Protein AF-A0A2T2P220-F1 (afdb_monomer_lite)

Sequence (246 aa):
MSSNAPLAFSDPWLLRDFIPIDLGLDPNSSTHLCTTCKKPATNLCTCCRNIHYCTSACQTADWPIHKLLCKDYTDVLTSPGPDFRRALLLPAEHPHPYFVWIAWPQDEPYPADMSRYFPGAEFADMGTMVFEDRNVLVALEISYDRNTTSGRELAPNKCIQRLLMYRGNFVVLAYPRERGERVRGVDVDTTVLGPVVEYLDLRASYEGPVFVEQPQKRYGETEWVRILRPVMEHIDRARRMADGRR

Organism: NCBI:txid1448308

Structure (mmCIF, N/CA/C/O backbone):
data_AF-A0A2T2P220-F1
#
_entry.id   AF-A0A2T2P220-F1
#
loop_
_atom_site.group_PDB
_atom_site.id
_atom_site.type_symbol
_atom_site.label_atom_id
_atom_site.label_alt_id
_atom_site.label_comp_id
_atom_site.label_asym_id
_atom_site.label_entity_id
_atom_site.label_seq_id
_atom_site.pdbx_PDB_ins_code
_atom_site.Cartn_x
_atom_site.Cartn_y
_atom_site.Cartn_z
_atom_site.occupancy
_atom_site.B_iso_or_equiv
_atom_site.auth_seq_id
_atom_site.auth_comp_id
_atom_site.auth_asym_id
_atom_site.auth_atom_id
_atom_site.pdbx_PDB_model_num
ATOM 1 N N . MET A 1 1 ? 10.585 26.268 -25.404 1.00 29.45 1 MET A N 1
ATOM 2 C CA . MET A 1 1 ? 10.206 24.883 -25.744 1.00 29.45 1 MET A CA 1
ATOM 3 C C . MET A 1 1 ? 9.749 24.218 -24.463 1.00 29.45 1 MET A C 1
ATOM 5 O O . MET A 1 1 ? 10.540 24.076 -23.542 1.00 29.45 1 MET A O 1
ATOM 9 N N . SER A 1 2 ? 8.444 23.994 -24.363 1.00 25.39 2 SER A N 1
ATOM 10 C CA . SER A 1 2 ? 7.744 23.460 -23.196 1.00 25.39 2 SER A CA 1
ATOM 11 C C . SER A 1 2 ? 8.101 21.988 -22.997 1.00 25.39 2 SER A C 1
ATOM 13 O O . SER A 1 2 ? 7.812 21.157 -23.855 1.00 25.39 2 SER A O 1
ATOM 15 N N . SER A 1 3 ? 8.770 21.686 -21.886 1.00 24.62 3 SER A N 1
ATOM 16 C CA . SER A 1 3 ? 9.058 20.319 -21.460 1.00 24.62 3 SER A CA 1
ATOM 17 C C . SER A 1 3 ? 7.756 19.651 -21.011 1.00 24.62 3 SER A C 1
ATOM 19 O O . SER A 1 3 ? 7.193 20.036 -19.991 1.00 24.62 3 SER A O 1
ATOM 21 N N . ASN A 1 4 ? 7.279 18.669 -21.780 1.00 26.44 4 ASN A N 1
ATOM 22 C CA . ASN A 1 4 ? 6.129 17.815 -21.452 1.00 26.44 4 ASN A CA 1
ATOM 23 C C . ASN A 1 4 ? 6.556 16.556 -20.672 1.00 26.44 4 ASN A C 1
ATOM 25 O O . ASN A 1 4 ? 5.994 15.480 -20.862 1.00 26.44 4 ASN A O 1
ATOM 29 N N . ALA A 1 5 ? 7.569 16.659 -19.811 1.00 24.52 5 ALA A N 1
ATOM 30 C CA . ALA A 1 5 ? 7.858 15.589 -18.866 1.00 24.52 5 ALA A CA 1
ATOM 31 C C . ALA A 1 5 ? 6.823 15.653 -17.726 1.00 24.52 5 ALA A C 1
ATOM 33 O O . ALA A 1 5 ? 6.669 16.726 -17.133 1.00 24.52 5 ALA A O 1
ATOM 34 N N . PRO A 1 6 ? 6.124 14.554 -17.378 1.00 27.41 6 PRO A N 1
ATOM 35 C CA . PRO A 1 6 ? 5.391 14.513 -16.124 1.00 27.41 6 PRO A CA 1
ATOM 36 C C . PRO A 1 6 ? 6.405 14.781 -15.017 1.00 27.41 6 PRO A C 1
ATOM 38 O O . PRO A 1 6 ? 7.437 14.109 -14.963 1.00 27.41 6 PRO A O 1
ATOM 41 N N . LEU A 1 7 ? 6.140 15.807 -14.202 1.00 30.92 7 LEU A N 1
ATOM 42 C CA . LEU A 1 7 ? 6.970 16.185 -13.066 1.00 30.92 7 LEU A CA 1
ATOM 43 C C . LEU A 1 7 ? 7.312 14.927 -12.263 1.00 30.92 7 LEU A C 1
ATOM 45 O O . LEU A 1 7 ? 6.480 14.394 -11.530 1.00 30.92 7 LEU A O 1
ATOM 49 N N . ALA A 1 8 ? 8.551 14.461 -12.405 1.00 33.78 8 ALA A N 1
ATOM 50 C CA . ALA A 1 8 ? 9.196 13.672 -11.382 1.00 33.78 8 ALA A CA 1
ATOM 51 C C . ALA A 1 8 ? 9.236 14.594 -10.164 1.00 33.78 8 ALA A C 1
ATOM 53 O O . ALA A 1 8 ? 10.048 15.517 -10.107 1.00 33.78 8 ALA A O 1
ATOM 54 N N . PHE A 1 9 ? 8.276 14.436 -9.254 1.00 37.69 9 PHE A N 1
ATOM 55 C CA . PHE A 1 9 ? 8.329 15.113 -7.972 1.00 37.69 9 PHE A CA 1
ATOM 56 C C . PHE A 1 9 ? 9.531 14.523 -7.235 1.00 37.69 9 PHE A C 1
ATOM 58 O O . PHE A 1 9 ? 9.433 13.474 -6.607 1.00 37.69 9 PHE A O 1
ATOM 65 N N . SER A 1 10 ? 10.680 15.182 -7.399 1.00 35.75 10 SER A N 1
ATOM 66 C CA . SER A 1 10 ? 11.796 15.149 -6.461 1.00 35.75 10 SER A CA 1
ATOM 67 C C . SER A 1 10 ? 11.217 15.160 -5.053 1.00 35.75 10 SER A C 1
ATOM 69 O O . SER A 1 10 ? 10.424 16.061 -4.779 1.00 35.75 10 SER A O 1
ATOM 71 N N . ASP A 1 11 ? 11.555 14.138 -4.266 1.00 43.44 11 ASP A N 1
ATOM 72 C CA . ASP A 1 11 ? 11.212 13.879 -2.864 1.00 43.44 11 ASP A CA 1
ATOM 73 C C . ASP A 1 11 ? 10.063 14.729 -2.285 1.00 43.44 11 ASP A C 1
ATOM 75 O O . ASP A 1 11 ? 10.214 15.945 -2.127 1.00 43.44 11 ASP A O 1
ATOM 79 N N . PRO A 1 12 ? 8.907 14.132 -1.929 1.00 43.41 12 PRO A N 1
ATOM 80 C CA . PRO A 1 12 ? 7.798 14.896 -1.372 1.00 43.41 12 PRO A CA 1
ATOM 81 C C . PRO A 1 12 ? 8.292 15.693 -0.165 1.00 43.41 12 PRO A C 1
ATOM 83 O O . PRO A 1 12 ? 8.794 15.117 0.794 1.00 43.41 12 PRO A O 1
ATOM 86 N N . TRP A 1 13 ? 8.157 17.019 -0.209 1.00 43.97 13 TRP A N 1
ATOM 87 C CA . TRP A 1 13 ? 8.410 17.878 0.943 1.00 43.97 13 TRP A CA 1
ATOM 88 C C . TRP A 1 13 ? 7.525 17.400 2.102 1.00 43.97 13 TRP A C 1
ATOM 90 O O . TRP A 1 13 ? 6.306 17.595 2.083 1.00 43.97 13 TRP A O 1
ATOM 100 N N . LEU A 1 14 ? 8.113 16.708 3.081 1.00 50.72 14 LEU A N 1
ATOM 101 C CA . LEU A 1 14 ? 7.359 16.099 4.170 1.00 50.72 14 LEU A CA 1
ATOM 102 C C . LEU A 1 14 ? 6.998 17.194 5.170 1.00 50.72 14 LEU A C 1
ATOM 104 O O . LEU A 1 14 ? 7.867 17.909 5.654 1.00 50.72 14 LEU A O 1
ATOM 108 N N . LEU A 1 15 ? 5.718 17.328 5.526 1.00 44.62 15 LEU A N 1
ATOM 109 C CA . LEU A 1 15 ? 5.279 18.384 6.449 1.00 44.62 15 LEU A CA 1
ATOM 110 C C . LEU A 1 15 ? 5.950 18.271 7.833 1.00 44.62 15 LEU A C 1
ATOM 112 O O . LEU A 1 15 ? 6.197 19.288 8.472 1.00 44.62 15 LEU A O 1
ATOM 116 N N . ARG A 1 16 ? 6.389 17.064 8.220 1.00 46.94 16 ARG A N 1
ATOM 117 C CA . ARG A 1 16 ? 7.215 16.829 9.415 1.00 46.94 16 ARG A CA 1
ATOM 118 C C . ARG A 1 16 ? 8.580 17.525 9.400 1.00 46.94 16 ARG A C 1
ATOM 120 O O . ARG A 1 16 ? 9.137 17.775 10.462 1.00 46.94 16 ARG A O 1
ATOM 127 N N . ASP A 1 17 ? 9.125 17.832 8.218 1.00 50.00 17 ASP A N 1
ATOM 128 C CA . ASP A 1 17 ? 10.348 18.636 8.091 1.00 50.00 17 ASP A CA 1
ATOM 129 C C . ASP A 1 17 ? 10.097 20.110 8.460 1.00 50.00 17 ASP A C 1
ATOM 131 O O . ASP A 1 17 ? 11.044 20.884 8.598 1.00 50.00 17 ASP A O 1
ATOM 135 N N . PHE A 1 18 ? 8.829 20.498 8.645 1.00 50.34 18 PHE A N 1
ATOM 136 C CA . PHE A 1 18 ? 8.393 21.870 8.898 1.00 50.34 18 PHE A CA 1
ATOM 137 C C . PHE A 1 18 ? 7.529 22.024 10.164 1.00 50.34 18 PHE A C 1
ATOM 139 O O . PHE A 1 18 ? 7.483 23.119 10.723 1.00 50.34 18 PHE A O 1
ATOM 146 N N . ILE A 1 19 ? 6.869 20.958 10.637 1.00 42.94 19 ILE A N 1
ATOM 147 C CA . ILE A 1 19 ? 6.025 20.924 11.841 1.00 42.94 19 ILE A CA 1
ATOM 148 C C . ILE A 1 19 ? 6.313 19.622 12.613 1.00 42.94 19 ILE A C 1
ATOM 150 O O . ILE A 1 19 ? 6.141 18.543 12.052 1.00 42.94 19 ILE A O 1
ATOM 154 N N . PRO A 1 20 ? 6.723 19.664 13.895 1.00 44.31 20 PRO A N 1
ATOM 155 C CA . PRO A 1 20 ? 6.877 18.453 14.696 1.00 44.31 20 PRO A CA 1
ATOM 156 C C . PRO A 1 20 ? 5.528 17.740 14.845 1.00 44.31 20 PRO A C 1
ATOM 158 O O . PRO A 1 20 ? 4.604 18.261 15.472 1.00 44.31 20 PRO A O 1
ATOM 161 N N . ILE A 1 21 ? 5.409 16.546 14.264 1.00 47.59 21 ILE A N 1
ATOM 162 C CA . ILE A 1 21 ? 4.228 15.700 14.430 1.00 47.59 21 ILE A CA 1
ATOM 163 C C . ILE A 1 21 ? 4.365 14.979 15.768 1.00 47.59 21 ILE A C 1
ATOM 165 O O . ILE A 1 21 ? 5.061 13.969 15.867 1.00 47.59 21 ILE A O 1
ATOM 169 N N . ASP A 1 22 ? 3.686 15.485 16.793 1.00 50.19 22 ASP A N 1
ATOM 170 C CA . ASP A 1 22 ? 3.455 14.714 18.009 1.00 50.19 22 ASP A CA 1
ATOM 171 C C . ASP A 1 22 ? 2.363 13.677 17.714 1.00 50.19 22 ASP A C 1
ATOM 173 O O . ASP A 1 22 ? 1.172 13.988 17.643 1.00 50.19 22 ASP A O 1
ATOM 177 N N . LEU A 1 23 ? 2.776 12.433 17.466 1.00 52.41 23 LEU A N 1
ATOM 178 C CA . LEU A 1 23 ? 1.842 11.321 17.283 1.00 52.41 23 LEU A CA 1
ATOM 179 C C . LEU A 1 23 ? 1.105 10.974 18.589 1.00 52.41 23 LEU A C 1
ATOM 181 O O . LEU A 1 23 ? 0.219 10.120 18.558 1.00 52.41 23 LEU A O 1
ATOM 185 N N . GLY A 1 24 ? 1.460 11.595 19.725 1.00 48.94 24 GLY A N 1
ATOM 186 C CA . GLY A 1 24 ? 0.956 11.238 21.052 1.00 48.94 24 GLY A CA 1
ATOM 187 C C . GLY A 1 24 ? 1.305 9.801 21.441 1.00 48.94 24 GLY A C 1
ATOM 188 O O . GLY A 1 24 ? 0.709 9.238 22.358 1.00 48.94 24 GLY A O 1
ATOM 189 N N . LEU A 1 25 ? 2.231 9.191 20.702 1.00 52.75 25 LEU A N 1
ATOM 190 C CA . LEU A 1 25 ? 2.734 7.853 20.920 1.00 52.75 25 LEU A CA 1
ATOM 191 C C . LEU A 1 25 ? 4.030 7.995 21.694 1.00 52.75 25 LEU A C 1
ATOM 193 O O . LEU A 1 25 ? 5.006 8.530 21.174 1.00 52.75 25 LEU A O 1
ATOM 197 N N . ASP A 1 26 ? 4.029 7.510 22.931 1.00 52.38 26 ASP A N 1
ATOM 198 C CA . ASP A 1 26 ? 5.277 7.232 23.622 1.00 52.38 26 ASP A CA 1
ATOM 199 C C . ASP A 1 26 ? 6.011 6.144 22.815 1.00 52.38 26 ASP A C 1
ATOM 201 O O . ASP A 1 26 ? 5.469 5.037 22.689 1.00 52.38 26 ASP A O 1
ATOM 205 N N . PRO A 1 27 ? 7.201 6.427 22.250 1.00 48.62 27 PRO A N 1
ATOM 206 C CA . PRO A 1 27 ? 7.981 5.439 21.508 1.00 48.62 27 PRO A CA 1
ATOM 207 C C . PRO A 1 27 ? 8.391 4.231 22.370 1.00 48.62 27 PRO A C 1
ATOM 209 O O . PRO A 1 27 ? 8.780 3.206 21.816 1.00 48.62 27 PRO A O 1
ATOM 212 N N . ASN A 1 28 ? 8.255 4.314 23.701 1.00 51.19 28 ASN A N 1
ATOM 213 C CA . ASN A 1 28 ? 8.450 3.199 24.628 1.00 51.19 28 ASN A CA 1
ATOM 214 C C . ASN A 1 28 ? 7.157 2.439 24.984 1.00 51.19 28 ASN A C 1
ATOM 216 O O . ASN A 1 28 ? 7.229 1.451 25.717 1.00 51.19 28 ASN A O 1
ATOM 220 N N . SER A 1 29 ? 5.979 2.851 24.495 1.00 56.12 29 SER A N 1
ATOM 221 C CA . SER A 1 29 ? 4.732 2.109 24.722 1.00 56.12 29 SER A CA 1
ATOM 222 C C . SER A 1 29 ? 4.410 1.187 23.544 1.00 56.12 29 SER A C 1
ATOM 224 O O . SER A 1 29 ? 4.321 1.618 22.397 1.00 56.12 29 SER A O 1
ATOM 226 N N . SER A 1 30 ? 4.143 -0.087 23.831 1.00 62.72 30 SER A N 1
ATOM 227 C CA . SER A 1 30 ? 3.659 -1.096 22.874 1.00 62.72 30 SER A CA 1
ATOM 228 C C . SER A 1 30 ? 2.179 -0.911 22.497 1.00 62.72 30 SER A C 1
ATOM 230 O O . SER A 1 30 ? 1.470 -1.869 22.182 1.00 62.72 30 SER A O 1
ATOM 232 N N . THR A 1 31 ? 1.671 0.320 22.567 1.00 72.62 31 THR A N 1
ATOM 233 C CA . THR A 1 31 ? 0.251 0.604 22.371 1.00 72.62 31 THR A CA 1
ATOM 234 C C . THR A 1 31 ? -0.090 0.555 20.886 1.00 72.62 31 THR A C 1
ATOM 236 O O . THR A 1 31 ? 0.252 1.456 20.123 1.00 72.62 31 THR A O 1
ATOM 239 N N . HIS A 1 32 ? -0.811 -0.484 20.471 1.00 83.75 32 HIS A N 1
ATOM 240 C CA . HIS A 1 32 ? -1.344 -0.574 19.115 1.00 83.75 32 HIS A CA 1
ATOM 241 C C . HIS A 1 32 ? -2.507 0.404 18.911 1.00 83.75 32 HIS A C 1
ATOM 243 O O . HIS A 1 32 ? -3.300 0.656 19.822 1.00 83.75 32 HIS A O 1
ATOM 249 N N . LEU A 1 33 ? -2.632 0.944 17.698 1.00 86.00 33 LEU A N 1
ATOM 250 C CA . LEU A 1 33 ? -3.692 1.884 17.342 1.00 86.00 33 LEU A CA 1
ATOM 251 C C . LEU A 1 33 ? -4.789 1.218 16.518 1.00 86.00 33 LEU A C 1
ATOM 253 O O . LEU A 1 33 ? -4.538 0.361 15.677 1.00 86.00 33 LEU A O 1
ATOM 257 N N . CYS A 1 34 ? -6.024 1.663 16.734 1.00 89.69 34 CYS A N 1
ATOM 258 C CA . CYS A 1 34 ? -7.172 1.265 15.937 1.00 89.69 34 CYS A CA 1
ATOM 259 C C . CYS A 1 34 ? -6.984 1.718 14.486 1.00 89.69 34 CYS A C 1
ATOM 261 O O . CYS A 1 34 ? -6.829 2.917 14.235 1.00 89.69 34 CYS A O 1
ATOM 263 N N . THR A 1 35 ? -7.092 0.807 13.519 1.00 88.62 35 THR A N 1
ATOM 264 C CA . THR A 1 35 ? -6.959 1.173 12.101 1.00 88.62 35 THR A CA 1
ATOM 265 C C . THR A 1 35 ? -8.025 2.157 11.637 1.00 88.62 35 THR A C 1
ATOM 267 O O . THR A 1 35 ? -7.738 3.005 10.801 1.00 88.62 35 THR A O 1
ATOM 270 N N . THR A 1 36 ? -9.215 2.127 12.230 1.00 89.38 36 THR A N 1
ATOM 271 C CA . THR A 1 36 ? -10.324 2.999 11.821 1.00 89.38 36 THR A CA 1
ATOM 272 C C . THR A 1 36 ? -10.275 4.377 12.479 1.00 89.38 36 THR A C 1
ATOM 274 O O . THR A 1 36 ? -10.464 5.384 11.813 1.00 89.38 36 THR A O 1
ATOM 277 N N . CYS A 1 37 ? -10.056 4.446 13.799 1.00 87.69 37 CYS A N 1
ATOM 278 C CA . CYS A 1 37 ? -10.228 5.691 14.566 1.00 87.69 37 CYS A CA 1
ATOM 279 C C . CYS A 1 37 ? -8.975 6.164 15.312 1.00 87.69 37 CYS A C 1
ATOM 281 O O . CYS A 1 37 ? -9.029 7.188 15.992 1.00 87.69 37 CYS A O 1
ATOM 283 N N . LYS A 1 38 ? -7.870 5.412 15.219 1.00 84.31 38 LYS A N 1
ATOM 284 C CA . LYS A 1 38 ? -6.547 5.747 15.777 1.00 84.31 38 LYS A CA 1
ATOM 285 C C . LYS A 1 38 ? -6.484 5.921 17.295 1.00 84.31 38 LYS A C 1
ATOM 287 O O . LYS A 1 38 ? -5.477 6.375 17.820 1.00 84.31 38 LYS A O 1
ATOM 292 N N . LYS A 1 39 ? -7.525 5.514 18.020 1.00 87.00 39 LYS A N 1
ATOM 293 C CA . LYS A 1 39 ? -7.470 5.349 19.479 1.00 87.00 39 LYS A CA 1
ATOM 294 C C . LYS A 1 39 ? -6.687 4.080 19.837 1.00 87.00 39 LYS A C 1
ATOM 296 O O . LYS A 1 39 ? -6.677 3.160 19.014 1.00 87.00 39 LYS A O 1
ATOM 301 N N . PRO A 1 40 ? -6.099 3.990 21.043 1.00 89.50 40 PRO A N 1
ATOM 302 C CA . PRO A 1 40 ? -5.525 2.748 21.549 1.00 89.50 40 PRO A CA 1
ATOM 303 C C . PRO A 1 40 ? -6.463 1.555 21.339 1.00 89.50 40 PRO A C 1
ATOM 305 O O . PRO A 1 40 ? -7.672 1.645 21.577 1.00 89.50 40 PRO A O 1
ATOM 308 N N . ALA A 1 41 ? -5.909 0.455 20.847 1.00 91.00 41 ALA A N 1
ATOM 309 C CA . ALA A 1 41 ? -6.648 -0.719 20.424 1.00 91.00 41 ALA A CA 1
ATOM 310 C C . ALA A 1 41 ? -5.985 -1.997 20.920 1.00 91.00 41 ALA A C 1
ATOM 312 O O . ALA A 1 41 ? -4.790 -2.214 20.745 1.00 91.00 41 ALA A O 1
ATOM 313 N N . THR A 1 42 ? -6.799 -2.879 21.485 1.00 91.00 42 THR A N 1
ATOM 314 C CA . THR A 1 42 ? -6.362 -4.182 21.992 1.00 91.00 42 THR A CA 1
ATOM 315 C C . THR A 1 42 ? -6.958 -5.342 21.203 1.00 91.00 42 THR A C 1
ATOM 317 O O . THR A 1 42 ? -6.411 -6.440 21.242 1.00 91.00 42 THR A O 1
ATOM 320 N N . ASN A 1 43 ? -8.047 -5.125 20.455 1.00 93.69 43 ASN A N 1
ATOM 321 C CA . ASN A 1 43 ? -8.698 -6.199 19.714 1.00 93.69 43 ASN A CA 1
ATOM 322 C C . ASN A 1 43 ? -7.996 -6.412 18.376 1.00 93.69 43 ASN A C 1
ATOM 324 O O . ASN A 1 43 ? -7.919 -5.496 17.563 1.00 93.69 43 ASN A O 1
ATOM 328 N N . LEU A 1 44 ? -7.536 -7.633 18.139 1.00 95.50 44 LEU A N 1
ATOM 329 C CA . LEU A 1 44 ? -6.966 -8.061 16.868 1.00 95.50 44 LEU A CA 1
ATOM 330 C C . LEU A 1 44 ? -8.042 -8.642 15.956 1.00 95.50 44 LEU A C 1
ATOM 332 O O . LEU A 1 44 ? -8.986 -9.287 16.422 1.00 95.50 44 LEU A O 1
ATOM 336 N N . CYS A 1 45 ? -7.852 -8.510 14.644 1.00 97.12 45 CYS A N 1
ATOM 337 C CA . CYS A 1 45 ? -8.568 -9.373 13.711 1.00 97.12 45 CYS A CA 1
ATOM 338 C C . CYS A 1 45 ? -8.247 -10.841 14.027 1.00 97.12 45 CYS A C 1
ATOM 340 O O . CYS A 1 45 ? -7.085 -11.247 14.053 1.00 97.12 45 CYS A O 1
ATOM 342 N N . THR A 1 46 ? -9.278 -11.651 14.254 1.00 95.38 46 THR A N 1
ATOM 343 C CA . THR A 1 46 ? -9.124 -13.055 14.659 1.00 95.38 46 THR A CA 1
ATOM 344 C C . THR A 1 46 ? -8.530 -13.939 13.566 1.00 95.38 46 THR A C 1
ATOM 346 O O . THR A 1 46 ? -7.949 -14.972 13.888 1.00 95.38 46 THR A O 1
ATOM 349 N N . CYS A 1 47 ? -8.654 -13.531 12.299 1.00 95.75 47 CYS A N 1
ATOM 350 C CA . CYS A 1 47 ? -8.106 -14.243 11.150 1.00 95.75 47 CYS A CA 1
ATOM 351 C C . CYS A 1 47 ? -6.618 -13.923 10.944 1.00 95.75 47 CYS A C 1
ATOM 353 O O . CYS A 1 47 ? -5.783 -14.793 11.167 1.00 95.75 47 CYS A O 1
ATOM 355 N N . CYS A 1 48 ? -6.270 -12.683 10.580 1.00 96.12 48 CYS A N 1
ATOM 356 C CA . CYS A 1 48 ? -4.884 -12.343 10.236 1.00 96.12 48 CYS A CA 1
ATOM 357 C C . CYS A 1 48 ? -3.977 -12.049 11.436 1.00 96.12 48 CYS A C 1
ATOM 359 O O . CYS A 1 48 ? -2.759 -12.097 11.295 1.00 96.12 48 CYS A O 1
ATOM 361 N N . ARG A 1 49 ? -4.550 -11.705 12.601 1.00 94.62 49 ARG A N 1
ATOM 362 C CA . ARG A 1 49 ? -3.823 -11.312 13.823 1.00 94.62 49 ARG A CA 1
ATOM 363 C C . ARG A 1 49 ? -2.764 -10.214 13.629 1.00 94.62 49 ARG A C 1
ATOM 365 O O . ARG A 1 49 ? -1.835 -10.122 14.421 1.00 94.62 49 ARG A O 1
ATOM 372 N N . ASN A 1 50 ? -2.923 -9.367 12.612 1.00 93.31 50 ASN A N 1
ATO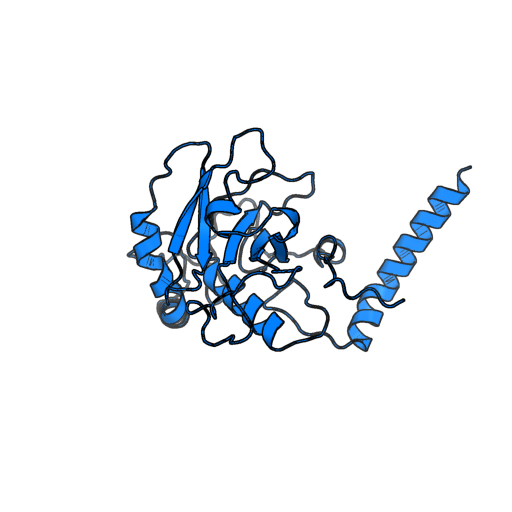M 373 C CA . ASN A 1 50 ? -1.994 -8.272 12.305 1.00 93.31 50 ASN A CA 1
ATOM 374 C C . ASN A 1 50 ? -2.601 -6.877 12.528 1.00 93.31 50 ASN A C 1
ATOM 376 O O . ASN A 1 50 ? -1.901 -5.973 12.964 1.00 93.31 50 ASN A O 1
ATOM 380 N N . ILE A 1 51 ? -3.898 -6.697 12.274 1.00 93.06 51 ILE A N 1
ATOM 381 C CA . ILE A 1 51 ? -4.571 -5.397 12.388 1.00 93.06 51 ILE A CA 1
ATOM 382 C C . ILE A 1 51 ? -5.341 -5.253 13.708 1.00 93.06 51 ILE A C 1
ATOM 384 O O . ILE A 1 51 ? -5.944 -6.221 14.185 1.00 93.06 51 ILE A O 1
ATOM 388 N N . HIS A 1 52 ? -5.356 -4.038 14.269 1.00 94.38 52 HIS A N 1
ATOM 389 C CA . HIS A 1 52 ? -5.963 -3.727 15.565 1.00 94.38 52 HIS A CA 1
ATOM 390 C C . HIS A 1 52 ? -7.182 -2.801 15.456 1.00 94.38 52 HIS A C 1
ATOM 392 O O . HIS A 1 52 ? -7.221 -1.863 14.659 1.00 94.38 52 HIS A O 1
ATOM 398 N N . TYR A 1 53 ? -8.156 -3.014 16.342 1.00 95.06 53 TYR A N 1
ATOM 399 C CA . TYR A 1 53 ? -9.375 -2.219 16.466 1.00 95.06 53 TYR A CA 1
ATOM 400 C C . TYR A 1 53 ? -9.715 -1.945 17.934 1.00 95.06 53 TYR A C 1
ATOM 402 O O . TYR A 1 53 ? -9.532 -2.791 18.810 1.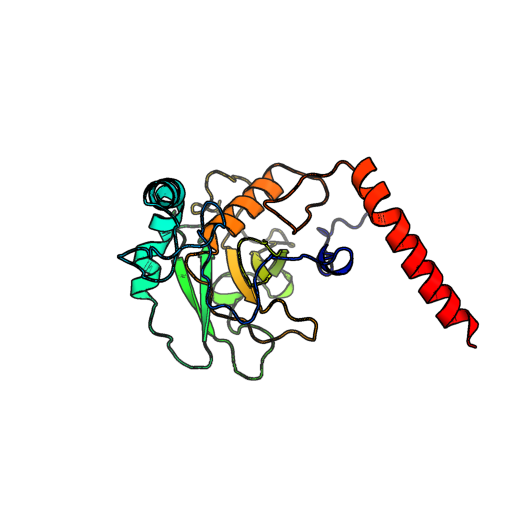00 95.06 53 TYR A O 1
ATOM 410 N N . CYS A 1 54 ? -10.262 -0.765 18.229 1.00 95.00 54 CYS A N 1
ATOM 411 C CA . CYS A 1 54 ? -10.752 -0.470 19.578 1.00 95.00 54 CYS A CA 1
ATOM 412 C C . CYS A 1 54 ? -12.120 -1.119 19.855 1.00 95.00 54 CYS A C 1
ATOM 414 O O . CYS A 1 54 ? -12.434 -1.422 21.000 1.00 95.00 54 CYS A O 1
ATOM 416 N N . THR A 1 55 ? -12.941 -1.345 18.821 1.00 95.88 55 THR A N 1
ATOM 417 C CA . THR A 1 55 ? -14.295 -1.918 18.927 1.00 95.88 55 THR A CA 1
ATOM 418 C C . THR A 1 55 ? -14.652 -2.750 17.692 1.00 95.88 55 THR A C 1
ATOM 420 O O . THR A 1 55 ? -14.098 -2.538 16.611 1.00 95.88 55 THR A O 1
ATOM 423 N N . SER A 1 56 ? -15.635 -3.646 17.825 1.00 96.31 56 SER A N 1
ATOM 424 C CA . SER A 1 56 ? -16.210 -4.400 16.697 1.00 96.31 56 SER A CA 1
ATOM 425 C C . SER A 1 56 ? -16.838 -3.493 15.633 1.00 96.31 56 SER A C 1
ATOM 427 O O . SER A 1 56 ? -16.808 -3.818 14.448 1.00 96.31 56 SER A O 1
ATOM 429 N N . ALA A 1 57 ? -17.358 -2.328 16.030 1.00 97.50 57 ALA A N 1
ATOM 430 C CA . ALA A 1 57 ? -17.865 -1.323 15.100 1.00 97.50 57 ALA A CA 1
ATOM 431 C C . ALA A 1 57 ? -16.753 -0.778 14.186 1.00 97.50 57 ALA A C 1
ATOM 433 O O . ALA A 1 57 ? -16.959 -0.674 12.981 1.00 97.50 57 ALA A O 1
ATOM 434 N N . CYS A 1 58 ? -15.559 -0.503 14.732 1.00 96.25 58 CYS A N 1
ATOM 435 C CA . CYS A 1 58 ? -14.403 -0.091 13.926 1.00 96.25 58 CYS A CA 1
ATOM 436 C C . CYS A 1 58 ? -13.963 -1.206 12.968 1.00 96.25 58 CYS A C 1
ATOM 438 O O . CYS A 1 58 ? -13.796 -0.957 11.779 1.00 96.25 58 CYS A O 1
ATOM 440 N N . GLN A 1 59 ? -13.875 -2.447 13.456 1.00 96.69 59 GLN A N 1
ATOM 441 C CA . GLN A 1 59 ? -13.569 -3.601 12.606 1.00 96.69 59 GLN A CA 1
ATOM 442 C C . GLN A 1 59 ? -14.581 -3.762 11.463 1.00 96.69 59 GLN A C 1
ATOM 444 O O . GLN A 1 59 ? -14.199 -3.992 10.321 1.00 96.69 59 GLN A O 1
ATOM 449 N N . THR A 1 60 ? -15.875 -3.616 11.754 1.00 96.88 60 THR A N 1
ATOM 450 C CA . THR A 1 60 ? -16.946 -3.738 10.754 1.00 96.88 60 THR A CA 1
ATOM 451 C C . THR A 1 60 ? -16.874 -2.623 9.713 1.00 96.88 60 THR A C 1
ATOM 453 O O . THR A 1 60 ? -17.092 -2.881 8.533 1.00 96.88 60 THR A O 1
ATOM 456 N N . ALA A 1 61 ? -16.537 -1.399 10.130 1.00 95.00 61 ALA A N 1
ATOM 457 C CA . ALA A 1 61 ? -16.362 -0.266 9.224 1.00 95.00 61 ALA A CA 1
ATOM 458 C C . ALA A 1 61 ? -15.168 -0.452 8.271 1.00 95.00 61 ALA A C 1
ATOM 460 O O . ALA A 1 61 ? -15.260 -0.086 7.104 1.00 95.00 61 ALA A O 1
ATOM 461 N N . ASP A 1 62 ? -14.075 -1.049 8.751 1.00 94.31 62 ASP A N 1
ATOM 462 C CA . ASP A 1 62 ? -12.871 -1.332 7.958 1.00 94.31 62 ASP A CA 1
ATOM 463 C C . ASP A 1 62 ? -12.997 -2.606 7.097 1.00 94.31 62 ASP A C 1
ATOM 465 O O . ASP A 1 62 ? -12.318 -2.759 6.082 1.00 94.31 62 ASP A O 1
ATOM 469 N N . TRP A 1 63 ? -13.913 -3.516 7.452 1.00 95.38 63 TRP A N 1
ATOM 470 C CA . TRP A 1 63 ? -14.081 -4.818 6.801 1.00 95.38 63 TRP A CA 1
ATOM 471 C C . TRP A 1 63 ? -14.167 -4.784 5.265 1.00 95.38 63 TRP A C 1
ATOM 473 O O . TRP A 1 63 ? -13.544 -5.648 4.646 1.00 95.38 63 TRP A O 1
ATOM 483 N N . PRO A 1 64 ? -14.873 -3.837 4.606 1.00 93.06 64 PRO A N 1
ATOM 484 C CA . PRO A 1 64 ? -14.918 -3.774 3.146 1.00 93.06 64 PRO A CA 1
ATOM 485 C C . PRO A 1 64 ? -13.539 -3.678 2.483 1.00 93.06 64 PRO A C 1
ATOM 487 O O . PRO A 1 64 ? -13.371 -4.245 1.405 1.00 93.06 64 PRO A O 1
ATOM 490 N N . ILE A 1 65 ? -12.581 -3.009 3.134 1.00 91.50 65 ILE A N 1
ATOM 491 C CA . ILE A 1 65 ? -11.192 -2.869 2.681 1.00 91.50 65 ILE A CA 1
ATOM 492 C C . ILE A 1 65 ? -10.352 -4.023 3.232 1.00 91.50 65 ILE A C 1
ATOM 494 O O . ILE A 1 65 ? -9.705 -4.736 2.468 1.00 91.50 65 ILE A O 1
ATOM 498 N N . HIS A 1 66 ? -10.399 -4.267 4.544 1.00 94.62 66 HIS A N 1
ATOM 499 C CA . HIS A 1 66 ? -9.544 -5.258 5.198 1.00 94.62 66 HIS A CA 1
ATOM 500 C C . HIS A 1 66 ? -9.717 -6.674 4.641 1.00 94.62 66 HIS A C 1
ATOM 502 O O . HIS A 1 66 ? -8.734 -7.394 4.452 1.00 94.62 66 HIS A O 1
ATOM 508 N N . LYS A 1 67 ? -10.953 -7.083 4.323 1.00 94.69 67 LYS A N 1
ATOM 509 C CA . LYS A 1 67 ? -11.239 -8.429 3.800 1.00 94.69 67 LYS A CA 1
ATOM 510 C C . LYS A 1 67 ? -10.500 -8.751 2.499 1.00 94.69 67 LYS A C 1
ATOM 512 O O . LYS A 1 67 ? -10.326 -9.927 2.200 1.00 94.69 67 LYS A O 1
ATOM 517 N N . LEU A 1 68 ? -10.084 -7.728 1.745 1.00 94.12 68 LEU A N 1
ATOM 518 C CA . LEU A 1 68 ? -9.355 -7.881 0.487 1.00 94.12 68 LEU A CA 1
ATOM 519 C C . LEU A 1 68 ? -7.950 -8.462 0.711 1.00 94.12 68 LEU A C 1
ATOM 521 O O . LEU A 1 68 ? -7.454 -9.158 -0.161 1.00 94.12 68 LEU A O 1
ATOM 525 N N . LEU A 1 69 ? -7.346 -8.218 1.882 1.00 94.75 69 LEU A N 1
ATOM 526 C CA . LEU A 1 69 ? -5.999 -8.690 2.234 1.00 94.75 69 LEU A CA 1
ATOM 527 C C . LEU A 1 69 ? -5.959 -9.623 3.440 1.00 94.75 69 LEU A C 1
ATOM 529 O O . LEU A 1 69 ? -4.941 -10.263 3.673 1.00 94.75 69 LEU A O 1
ATOM 533 N N . CYS A 1 70 ? -7.032 -9.699 4.229 1.00 95.69 70 CYS A N 1
ATOM 534 C CA . CYS A 1 70 ? -7.045 -10.428 5.496 1.00 95.69 70 CYS A CA 1
ATOM 535 C C . CYS A 1 70 ? -6.575 -11.883 5.347 1.00 95.69 70 CYS A C 1
ATOM 537 O O . CYS A 1 70 ? -5.673 -12.317 6.061 1.00 95.69 70 CYS A O 1
ATOM 539 N N . LYS A 1 71 ? -7.165 -12.614 4.393 1.00 93.38 71 LYS A N 1
ATOM 540 C CA . LYS A 1 71 ? -6.811 -14.012 4.127 1.00 93.38 71 LYS A CA 1
ATOM 541 C C . LYS A 1 71 ? -5.454 -14.134 3.435 1.00 93.38 71 LYS A C 1
ATOM 543 O O . LYS A 1 71 ? -4.637 -14.955 3.830 1.00 93.38 71 LYS A O 1
ATOM 548 N N . ASP A 1 72 ? -5.199 -13.277 2.457 1.00 92.06 72 ASP A N 1
ATOM 549 C CA . ASP A 1 72 ? -3.945 -13.291 1.709 1.00 92.06 72 ASP A CA 1
ATOM 550 C C . ASP A 1 72 ? -2.730 -13.085 2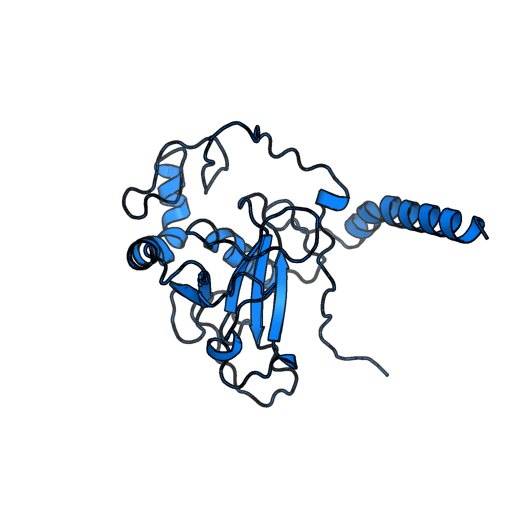.633 1.00 92.06 72 ASP A C 1
ATOM 552 O O . ASP A 1 72 ? -1.756 -13.826 2.560 1.00 92.06 72 ASP A O 1
ATOM 556 N N . TYR A 1 73 ? -2.847 -12.198 3.629 1.00 93.69 73 TYR A N 1
ATOM 557 C CA . TYR A 1 73 ? -1.828 -12.011 4.666 1.00 93.69 73 TYR A CA 1
ATOM 558 C C . TYR A 1 73 ? -1.469 -13.307 5.395 1.00 93.69 73 TYR A C 1
ATOM 560 O O . TYR A 1 73 ? -0.300 -13.536 5.695 1.00 93.69 73 TYR A O 1
ATOM 568 N N . THR A 1 74 ? -2.470 -14.145 5.693 1.00 91.19 74 THR A N 1
ATOM 569 C CA . THR A 1 74 ? -2.245 -15.432 6.366 1.00 91.19 74 THR A CA 1
ATOM 570 C C . THR A 1 74 ? -1.544 -16.446 5.469 1.00 91.19 74 THR A C 1
ATOM 572 O O . THR A 1 74 ? -0.754 -17.244 5.970 1.00 91.19 74 THR A O 1
ATOM 575 N N . ASP A 1 75 ? -1.770 -16.368 4.156 1.00 88.81 75 ASP A N 1
ATOM 576 C CA . ASP A 1 75 ? -1.156 -17.255 3.166 1.00 88.81 75 ASP A CA 1
ATOM 577 C C . ASP A 1 75 ? 0.318 -16.877 2.905 1.00 88.81 75 ASP A C 1
ATOM 579 O O . ASP A 1 75 ? 1.130 -17.730 2.546 1.00 88.81 75 ASP A O 1
ATOM 583 N N . VAL A 1 76 ? 0.698 -15.619 3.165 1.00 87.62 76 VAL A N 1
ATOM 584 C CA . VAL A 1 76 ? 2.058 -15.085 2.965 1.00 87.62 76 VAL A CA 1
ATOM 585 C C . VAL A 1 76 ? 2.769 -14.693 4.270 1.00 87.62 76 VAL A C 1
ATOM 587 O O . VAL A 1 76 ? 3.547 -13.738 4.305 1.00 87.62 76 VAL A O 1
ATOM 590 N N . LEU A 1 77 ? 2.514 -15.399 5.375 1.00 85.56 77 LEU A N 1
ATOM 591 C CA . LEU A 1 77 ? 3.208 -15.132 6.646 1.00 85.56 77 LEU A CA 1
ATOM 592 C C . LEU A 1 77 ? 4.685 -15.534 6.613 1.00 85.56 77 LEU A C 1
ATOM 594 O O . LEU A 1 77 ? 5.513 -14.921 7.286 1.00 85.56 77 LEU A O 1
ATOM 598 N N . THR A 1 78 ? 5.018 -16.582 5.862 1.00 90.38 78 THR A N 1
ATOM 599 C CA . THR A 1 78 ? 6.371 -17.137 5.831 1.00 90.38 78 THR A CA 1
ATOM 600 C C . THR A 1 78 ? 7.190 -16.465 4.738 1.00 90.38 78 THR A C 1
ATOM 602 O O . THR A 1 78 ? 6.917 -16.640 3.551 1.00 90.38 78 THR A O 1
ATOM 605 N N . SER A 1 79 ? 8.210 -15.710 5.151 1.00 92.00 79 SER A N 1
ATOM 606 C CA . SER A 1 79 ? 9.185 -15.140 4.222 1.00 92.00 79 SER A CA 1
ATOM 607 C C . SER A 1 79 ? 10.018 -16.242 3.549 1.00 92.00 79 SER A C 1
ATOM 609 O O . SER A 1 79 ? 10.450 -17.168 4.244 1.00 92.00 79 SER A O 1
ATOM 611 N N . PRO A 1 80 ? 10.313 -16.138 2.237 1.00 94.31 80 PRO A N 1
ATOM 612 C CA . PRO A 1 80 ? 11.254 -17.025 1.553 1.00 94.31 80 PRO A CA 1
ATOM 613 C C . PRO A 1 80 ? 12.689 -16.938 2.092 1.00 94.31 80 PRO A C 1
ATOM 615 O O . PRO A 1 80 ? 13.475 -17.860 1.889 1.00 94.31 80 PRO A O 1
ATOM 618 N N . GLY A 1 81 ? 13.052 -15.840 2.763 1.00 93.31 81 GLY A N 1
ATOM 619 C CA . GLY A 1 81 ? 14.391 -15.645 3.311 1.00 93.31 81 GLY A CA 1
ATOM 620 C C . GLY A 1 81 ? 14.636 -14.232 3.850 1.00 93.31 81 GLY A C 1
ATOM 621 O O . GLY A 1 81 ? 13.777 -13.354 3.741 1.00 93.31 81 GLY A O 1
ATOM 622 N N . PRO A 1 82 ? 15.819 -13.975 4.430 1.00 91.19 82 PRO A N 1
ATOM 623 C CA . PRO A 1 82 ? 16.158 -12.669 4.992 1.00 91.19 82 PRO A CA 1
ATOM 624 C C . PRO A 1 82 ? 16.264 -11.573 3.929 1.00 91.19 82 PRO A C 1
ATOM 626 O O . PRO A 1 82 ? 16.068 -10.408 4.272 1.00 91.19 82 PRO A O 1
ATOM 629 N N . ASP A 1 83 ? 16.514 -11.941 2.668 1.00 93.31 83 ASP A N 1
ATOM 630 C CA . ASP A 1 83 ? 16.668 -11.064 1.500 1.00 93.31 83 ASP A CA 1
ATOM 631 C C . ASP A 1 83 ? 15.350 -10.846 0.749 1.00 93.31 83 ASP A C 1
ATOM 633 O O . ASP A 1 83 ? 15.347 -10.604 -0.451 1.00 93.31 83 ASP A O 1
ATOM 637 N N . PHE A 1 84 ? 14.213 -10.958 1.434 1.00 94.25 84 PHE A N 1
ATOM 638 C CA . PHE A 1 84 ? 12.904 -10.667 0.860 1.00 94.25 84 PHE A CA 1
ATOM 639 C C . PHE A 1 84 ? 12.149 -9.661 1.718 1.00 94.25 84 PHE A C 1
ATOM 641 O O . PHE A 1 84 ? 12.323 -9.600 2.942 1.00 94.25 84 PHE A O 1
ATOM 648 N N . ARG A 1 85 ? 11.304 -8.873 1.056 1.00 94.06 85 ARG A N 1
ATOM 649 C CA . ARG A 1 85 ? 10.322 -8.002 1.696 1.00 94.06 85 ARG A CA 1
ATOM 650 C C . ARG A 1 85 ? 8.951 -8.210 1.104 1.00 94.06 85 ARG A C 1
ATOM 652 O O . ARG A 1 85 ? 8.808 -8.371 -0.109 1.00 94.06 85 ARG A O 1
ATOM 659 N N . ARG A 1 86 ? 7.947 -8.212 1.972 1.00 95.94 86 ARG A N 1
ATOM 660 C CA . ARG A 1 86 ? 6.557 -8.273 1.552 1.00 95.94 86 ARG A CA 1
ATOM 661 C C . ARG A 1 86 ? 6.151 -6.909 1.015 1.00 95.94 86 ARG A C 1
ATOM 663 O O . ARG A 1 86 ? 6.255 -5.906 1.715 1.00 95.94 86 ARG A O 1
ATOM 670 N N . ALA A 1 87 ? 5.662 -6.901 -0.211 1.00 96.31 87 ALA A N 1
ATOM 671 C CA . ALA A 1 87 ? 5.069 -5.756 -0.877 1.00 96.31 87 ALA A CA 1
ATOM 672 C C . ALA A 1 87 ? 3.589 -6.027 -1.143 1.00 96.31 87 ALA A C 1
ATOM 674 O O . ALA A 1 87 ? 3.136 -7.173 -1.091 1.00 96.31 87 ALA A O 1
ATOM 675 N N . LEU A 1 88 ? 2.839 -4.978 -1.457 1.00 97.38 88 LEU A N 1
ATOM 676 C CA . LEU A 1 88 ? 1.442 -5.083 -1.865 1.00 97.38 88 LEU A CA 1
ATOM 677 C C . LEU A 1 88 ? 1.331 -4.810 -3.369 1.00 97.38 88 LEU A C 1
ATOM 679 O O . LEU A 1 88 ? 1.694 -3.734 -3.836 1.00 97.38 88 LEU A O 1
ATOM 683 N N . LEU A 1 89 ? 0.817 -5.774 -4.127 1.00 97.38 89 LEU A N 1
ATOM 684 C CA . LEU A 1 89 ? 0.564 -5.647 -5.558 1.00 97.38 89 LEU A CA 1
ATOM 685 C C . LEU A 1 89 ? -0.910 -5.296 -5.790 1.00 97.38 89 LEU A C 1
ATOM 687 O O . LEU A 1 89 ? -1.811 -5.986 -5.313 1.00 97.38 89 LEU A O 1
ATOM 691 N N . LEU A 1 90 ? -1.149 -4.232 -6.557 1.00 96.19 90 LEU A N 1
ATOM 692 C CA . LEU A 1 90 ? -2.446 -3.887 -7.135 1.00 96.19 90 LEU A CA 1
ATOM 693 C C . LEU A 1 90 ? -2.384 -4.272 -8.621 1.00 96.19 90 LEU A C 1
ATOM 695 O O . LEU A 1 90 ? -1.959 -3.465 -9.458 1.00 96.19 90 LEU A O 1
ATOM 699 N N . PRO A 1 91 ? -2.740 -5.516 -8.966 1.00 95.31 91 PRO A N 1
ATOM 700 C CA . PRO A 1 91 ? -2.626 -6.025 -10.327 1.00 95.31 91 PRO A CA 1
ATOM 701 C C . PRO A 1 91 ? -3.645 -5.362 -11.262 1.00 95.31 91 PRO A C 1
ATOM 703 O O . PRO A 1 91 ? -4.801 -5.157 -10.896 1.00 95.31 91 PRO A O 1
ATOM 706 N N . ALA A 1 92 ? -3.247 -5.095 -12.505 1.00 92.69 92 ALA A N 1
ATOM 707 C CA . ALA A 1 92 ? -4.141 -4.512 -13.499 1.00 92.69 92 ALA A CA 1
ATOM 708 C C . ALA A 1 92 ? -5.286 -5.463 -13.867 1.00 92.69 92 ALA A C 1
ATOM 710 O O . ALA A 1 92 ? -6.437 -5.057 -13.997 1.00 92.69 92 ALA A O 1
ATOM 711 N N . GLU A 1 93 ? -4.968 -6.750 -14.007 1.00 90.56 93 GLU A N 1
ATOM 712 C CA . GLU A 1 93 ? -5.892 -7.746 -14.550 1.00 90.56 93 GLU A CA 1
ATOM 713 C C . GLU A 1 93 ? -6.762 -8.445 -13.503 1.00 90.56 93 GLU A C 1
ATOM 715 O O . GLU A 1 93 ? -7.713 -9.142 -13.870 1.00 90.56 93 GLU A O 1
ATOM 720 N N . HIS A 1 94 ? -6.494 -8.234 -12.210 1.00 91.06 94 HIS A N 1
ATOM 721 C CA . HIS A 1 94 ? -7.256 -8.864 -11.133 1.00 91.06 94 HIS A CA 1
ATOM 722 C C . HIS A 1 94 ? -7.972 -7.825 -10.261 1.00 91.06 94 HIS A C 1
ATOM 724 O O . HIS A 1 94 ? -7.437 -6.750 -10.008 1.00 91.06 94 HIS A O 1
ATOM 730 N N . PRO A 1 95 ? -9.186 -8.134 -9.772 1.00 90.25 95 PRO A N 1
ATOM 731 C CA . PRO A 1 95 ? -9.989 -7.180 -9.011 1.00 90.25 95 PRO A CA 1
ATOM 732 C C . PRO A 1 95 ? -9.588 -7.034 -7.537 1.00 90.25 95 PRO A C 1
ATOM 734 O O . PRO A 1 95 ? -10.190 -6.231 -6.832 1.00 90.25 95 PRO A O 1
ATOM 737 N N . HIS A 1 96 ? -8.608 -7.805 -7.061 1.00 91.31 96 HIS A N 1
ATOM 738 C CA . HIS A 1 96 ? -8.197 -7.817 -5.660 1.00 91.31 96 HIS A CA 1
ATOM 739 C C . HIS A 1 96 ? -6.688 -7.595 -5.545 1.00 91.31 96 HIS A C 1
ATOM 741 O O . HIS A 1 96 ? -5.940 -8.171 -6.344 1.00 91.31 96 HIS A O 1
ATOM 747 N N . PRO A 1 97 ? -6.244 -6.798 -4.560 1.00 95.56 97 PRO A N 1
ATOM 748 C CA . PRO A 1 97 ? -4.835 -6.681 -4.244 1.00 95.56 97 PRO A CA 1
ATOM 749 C C . PRO A 1 97 ? -4.364 -7.937 -3.506 1.00 95.56 97 PRO A C 1
ATOM 751 O O . PRO A 1 97 ? -5.166 -8.625 -2.873 1.00 95.56 97 PRO A O 1
ATOM 754 N N . TYR A 1 98 ? -3.068 -8.217 -3.565 1.00 95.75 98 TYR A N 1
ATOM 755 C CA . TYR A 1 98 ? -2.453 -9.314 -2.819 1.00 95.75 98 TYR A CA 1
ATOM 756 C C . TYR A 1 98 ? -0.986 -9.018 -2.521 1.00 95.75 98 TYR A C 1
ATOM 758 O O . TYR A 1 98 ? -0.356 -8.157 -3.142 1.00 95.75 98 TYR A O 1
ATOM 766 N N . PHE A 1 99 ? -0.443 -9.714 -1.538 1.00 97.25 99 PHE A N 1
ATOM 767 C CA . PHE A 1 99 ? 0.936 -9.604 -1.126 1.00 97.25 99 PHE A CA 1
ATOM 768 C C . PHE A 1 99 ? 1.849 -10.422 -2.026 1.00 97.25 99 PHE A C 1
ATOM 770 O O . PHE A 1 99 ? 1.534 -11.526 -2.470 1.00 97.25 99 PHE A O 1
ATOM 777 N N . VAL A 1 100 ? 3.035 -9.878 -2.255 1.00 96.06 100 VAL A N 1
ATOM 778 C CA . VAL A 1 100 ? 4.109 -10.548 -2.982 1.00 96.06 100 VAL A CA 1
ATOM 779 C C . VAL A 1 100 ? 5.407 -10.409 -2.207 1.00 96.06 100 VAL A C 1
ATOM 781 O O . VAL A 1 100 ? 5.638 -9.407 -1.532 1.00 96.06 100 VAL A O 1
ATOM 784 N N . TRP A 1 101 ? 6.270 -11.412 -2.316 1.00 96.19 101 TRP A N 1
ATOM 785 C CA . TRP A 1 101 ? 7.635 -11.323 -1.817 1.00 96.19 101 TRP A CA 1
ATOM 786 C C . TRP A 1 101 ? 8.535 -10.778 -2.917 1.00 96.19 101 TRP A C 1
ATOM 788 O O . TRP A 1 101 ? 8.615 -11.346 -4.007 1.00 96.19 101 TRP A O 1
ATOM 798 N N . ILE A 1 102 ? 9.209 -9.672 -2.627 1.00 94.44 102 ILE A N 1
ATOM 799 C CA . ILE A 1 102 ? 10.159 -9.035 -3.534 1.00 94.44 102 ILE A CA 1
ATOM 800 C C . ILE A 1 102 ? 11.562 -9.268 -2.999 1.00 94.44 102 ILE A C 1
ATOM 802 O O . ILE A 1 102 ? 11.812 -9.071 -1.807 1.00 94.44 102 ILE A O 1
ATOM 806 N N . ALA A 1 103 ? 12.454 -9.722 -3.878 1.00 94.06 103 ALA A N 1
ATOM 807 C CA . ALA A 1 103 ? 13.857 -9.892 -3.551 1.00 94.06 103 ALA A CA 1
ATOM 808 C C . ALA A 1 103 ? 14.464 -8.525 -3.218 1.00 94.06 103 ALA A C 1
ATOM 810 O O . ALA A 1 103 ? 14.296 -7.550 -3.943 1.00 94.06 103 ALA A O 1
ATOM 811 N N . TRP A 1 104 ? 15.149 -8.454 -2.091 1.00 92.62 104 TRP A N 1
ATOM 812 C CA . TRP A 1 104 ? 15.759 -7.252 -1.557 1.00 92.62 104 TRP A CA 1
ATOM 813 C C . TRP A 1 104 ? 17.044 -7.641 -0.828 1.00 92.62 104 TRP A C 1
ATOM 815 O O . TRP A 1 104 ? 17.004 -7.865 0.393 1.00 92.62 104 TRP A O 1
ATOM 825 N N . PRO A 1 105 ? 18.155 -7.773 -1.575 1.00 88.69 105 PRO A N 1
ATOM 826 C CA . PRO A 1 105 ? 19.452 -8.146 -1.022 1.00 88.69 105 PRO A CA 1
ATOM 827 C C . PRO A 1 105 ? 19.857 -7.230 0.137 1.00 88.69 105 PRO A C 1
ATOM 829 O O . PRO A 1 105 ? 19.521 -6.046 0.145 1.00 88.69 105 PRO A O 1
ATOM 832 N N . GLN A 1 106 ? 20.555 -7.783 1.131 1.00 78.25 106 GLN A N 1
ATOM 833 C CA . GLN A 1 106 ? 20.921 -7.066 2.361 1.00 78.25 106 GLN A CA 1
ATOM 834 C C . GLN A 1 106 ? 21.682 -5.753 2.137 1.00 78.25 106 GLN A C 1
ATOM 836 O O . GLN A 1 106 ? 21.431 -4.799 2.871 1.00 78.25 106 GLN A O 1
ATOM 841 N N . ASP A 1 107 ? 22.538 -5.695 1.118 1.00 79.88 107 ASP A N 1
ATOM 842 C CA . ASP A 1 107 ? 23.408 -4.547 0.841 1.00 79.88 107 ASP A CA 1
ATOM 843 C C . ASP A 1 107 ? 22.858 -3.610 -0.249 1.00 79.88 107 ASP A C 1
ATOM 845 O O . ASP A 1 107 ? 23.537 -2.672 -0.663 1.00 79.88 107 ASP A O 1
ATOM 849 N N . GLU A 1 108 ? 21.629 -3.847 -0.719 1.00 79.62 108 GLU A N 1
ATOM 850 C CA . GLU A 1 108 ? 21.027 -3.072 -1.802 1.00 79.62 108 GLU A CA 1
ATOM 851 C C . GLU A 1 108 ? 19.939 -2.118 -1.280 1.00 79.62 108 GLU A C 1
ATOM 853 O O . GLU A 1 108 ? 18.987 -2.540 -0.608 1.00 79.62 108 GLU A O 1
ATOM 858 N N . PRO A 1 109 ? 20.005 -0.819 -1.628 1.00 73.50 109 PRO A N 1
ATOM 859 C CA . PRO A 1 109 ? 18.981 0.145 -1.239 1.00 73.50 109 PRO A CA 1
ATOM 860 C C . PRO A 1 109 ? 17.667 -0.038 -2.015 1.00 73.50 109 PRO A C 1
ATOM 862 O O . PRO A 1 109 ? 16.660 0.563 -1.641 1.00 73.50 109 PRO A O 1
ATOM 865 N N . TYR A 1 110 ? 17.653 -0.862 -3.071 1.00 81.75 110 TYR A N 1
ATOM 866 C CA . TYR A 1 110 ? 16.486 -1.091 -3.924 1.00 81.75 110 TYR A CA 1
ATOM 867 C C . TYR A 1 110 ? 16.084 -2.562 -3.985 1.00 81.75 110 TYR A C 1
ATOM 869 O O . TYR A 1 110 ? 16.945 -3.444 -3.932 1.00 81.75 110 TYR A O 1
ATOM 877 N N . PRO A 1 111 ? 14.784 -2.837 -4.170 1.00 89.38 111 PRO A N 1
ATOM 878 C CA . PRO A 1 111 ? 14.337 -4.174 -4.513 1.00 89.38 111 PRO A CA 1
ATOM 879 C C . PRO A 1 111 ? 14.913 -4.616 -5.864 1.00 89.38 111 PRO A C 1
ATOM 881 O O . PRO A 1 111 ? 14.923 -3.861 -6.840 1.00 89.38 111 PRO A O 1
ATOM 884 N N . ALA A 1 112 ? 15.334 -5.874 -5.926 1.00 88.75 112 ALA A N 1
ATOM 885 C CA . ALA A 1 112 ? 15.673 -6.550 -7.166 1.00 88.75 112 ALA A CA 1
ATOM 886 C C . ALA A 1 112 ? 14.400 -6.981 -7.919 1.00 88.75 112 ALA A C 1
ATOM 888 O O . ALA A 1 112 ? 13.317 -7.109 -7.345 1.00 88.75 112 ALA A O 1
ATOM 889 N N . ASP A 1 113 ? 14.542 -7.218 -9.224 1.00 84.06 113 ASP A N 1
ATOM 890 C CA . ASP A 1 113 ? 13.517 -7.823 -10.086 1.00 84.06 113 ASP A CA 1
ATOM 891 C C . ASP A 1 113 ? 12.158 -7.097 -10.137 1.00 84.06 113 ASP A C 1
ATOM 893 O O . ASP A 1 113 ? 11.136 -7.702 -10.470 1.00 84.06 113 ASP A O 1
ATOM 897 N N . MET A 1 114 ? 12.118 -5.783 -9.881 1.00 89.25 114 MET A N 1
ATOM 898 C CA . MET A 1 114 ? 10.882 -4.987 -10.004 1.00 89.25 114 MET A CA 1
ATOM 899 C C . MET A 1 114 ? 10.255 -5.070 -11.403 1.00 89.25 114 MET A C 1
ATOM 901 O O . MET A 1 114 ? 9.033 -5.018 -11.534 1.00 89.25 114 MET A O 1
ATOM 905 N N . SER A 1 115 ? 11.070 -5.272 -12.444 1.00 87.62 115 SER A N 1
ATOM 906 C CA . SER A 1 115 ? 10.625 -5.458 -13.832 1.00 87.62 115 SER A CA 1
ATOM 907 C C . SER A 1 115 ? 9.649 -6.627 -14.005 1.00 87.62 115 SER A C 1
ATOM 909 O O . SER A 1 115 ? 8.792 -6.582 -14.886 1.00 87.62 115 SER A O 1
ATOM 911 N N . ARG A 1 116 ? 9.692 -7.639 -13.124 1.00 92.31 116 ARG A N 1
ATOM 912 C CA . ARG A 1 116 ? 8.723 -8.746 -13.110 1.00 92.31 116 ARG A CA 1
ATOM 913 C C . ARG A 1 116 ? 7.281 -8.258 -12.956 1.00 92.31 116 ARG A C 1
ATOM 915 O O . ARG A 1 116 ? 6.364 -8.888 -13.481 1.00 92.31 116 ARG A O 1
ATOM 922 N N . TYR A 1 117 ? 7.077 -7.160 -12.233 1.00 93.69 117 TYR A N 1
ATOM 923 C CA . TYR A 1 117 ? 5.756 -6.587 -11.983 1.00 93.69 117 TYR A CA 1
ATOM 924 C C . TYR A 1 117 ? 5.344 -5.557 -13.040 1.00 93.69 117 TYR A C 1
ATOM 926 O O . TYR A 1 117 ? 4.178 -5.170 -13.078 1.00 93.69 117 TYR A O 1
ATOM 934 N N . PHE A 1 118 ? 6.255 -5.163 -13.930 1.00 92.44 118 PHE A N 1
ATOM 935 C CA . PHE A 1 118 ? 6.022 -4.187 -14.995 1.00 92.44 118 PHE A CA 1
ATOM 936 C C . PHE A 1 118 ? 6.499 -4.757 -16.343 1.00 92.44 118 PHE A C 1
ATOM 938 O O . PHE A 1 118 ? 7.519 -4.322 -16.880 1.00 92.44 118 PHE A O 1
ATOM 945 N N . PRO A 1 119 ? 5.804 -5.769 -16.896 1.00 87.62 119 PRO A N 1
ATOM 946 C CA . PRO A 1 119 ? 6.258 -6.460 -18.098 1.00 87.62 119 PRO A CA 1
ATOM 947 C C . PRO A 1 119 ? 6.389 -5.498 -19.287 1.00 87.62 119 PRO A C 1
ATOM 949 O O . PRO A 1 119 ? 5.439 -4.810 -19.655 1.00 87.62 119 PRO A O 1
ATOM 952 N N . GLY A 1 120 ? 7.578 -5.468 -19.894 1.00 85.44 120 GLY A N 1
ATOM 953 C CA . GLY A 1 120 ? 7.905 -4.595 -21.027 1.00 85.44 120 GLY A CA 1
ATOM 954 C C . GLY A 1 120 ? 8.272 -3.155 -20.650 1.00 85.44 120 GLY A C 1
ATOM 955 O O . GLY A 1 120 ? 8.647 -2.384 -21.535 1.00 85.44 120 GLY A O 1
ATOM 956 N N . ALA A 1 121 ? 8.182 -2.779 -19.372 1.00 86.25 121 ALA A N 1
ATOM 957 C CA . ALA A 1 121 ? 8.660 -1.487 -18.907 1.00 86.25 121 ALA A CA 1
ATOM 958 C C . ALA A 1 121 ? 10.183 -1.509 -18.744 1.00 86.25 121 ALA A C 1
ATOM 960 O O . ALA A 1 121 ? 10.742 -2.372 -18.067 1.00 86.25 121 ALA A O 1
ATOM 961 N N . GLU A 1 122 ? 10.846 -0.519 -19.331 1.00 85.00 122 GLU A N 1
ATOM 962 C CA . GLU A 1 122 ? 12.247 -0.238 -19.040 1.00 85.00 122 GLU A CA 1
ATOM 963 C C . GLU A 1 122 ? 12.367 0.458 -17.680 1.00 85.00 122 GLU A C 1
ATOM 965 O O . GLU A 1 122 ? 11.446 1.146 -17.233 1.00 85.00 122 GLU A O 1
ATOM 970 N N . PHE A 1 123 ? 13.531 0.360 -17.033 1.00 80.19 123 PHE A N 1
ATOM 971 C CA . PHE A 1 123 ? 13.767 1.038 -15.750 1.00 80.19 123 PHE A CA 1
ATOM 972 C C . PHE A 1 123 ? 13.479 2.549 -15.832 1.00 80.19 123 PHE A C 1
ATOM 974 O O . PHE A 1 123 ? 12.878 3.127 -14.929 1.00 80.19 123 PHE A O 1
ATOM 981 N N . ALA A 1 124 ? 13.838 3.177 -16.956 1.00 82.81 124 ALA A N 1
ATOM 982 C CA . ALA A 1 124 ? 13.593 4.594 -17.218 1.00 82.81 124 ALA A CA 1
ATOM 983 C C . ALA A 1 124 ? 12.104 4.964 -17.347 1.00 82.81 124 ALA A C 1
ATOM 985 O O . ALA A 1 124 ? 11.770 6.143 -17.228 1.00 82.81 124 ALA A O 1
ATOM 986 N N . ASP A 1 125 ? 11.217 3.989 -17.559 1.00 86.06 125 ASP A N 1
ATOM 987 C CA . ASP A 1 125 ? 9.766 4.176 -17.604 1.00 86.06 125 ASP A CA 1
ATOM 988 C C . ASP A 1 125 ? 9.097 3.948 -16.245 1.00 86.06 125 ASP A C 1
ATOM 990 O O . ASP A 1 125 ? 7.970 4.394 -16.036 1.00 86.06 125 ASP A O 1
ATOM 994 N N . MET A 1 126 ? 9.780 3.332 -15.279 1.00 86.00 126 MET A N 1
ATOM 995 C CA . MET A 1 126 ? 9.222 3.183 -13.939 1.00 86.00 126 MET A CA 1
ATOM 996 C C . MET A 1 126 ? 9.134 4.549 -13.258 1.00 86.00 126 MET A C 1
ATOM 998 O O . MET A 1 126 ? 10.077 5.345 -13.273 1.00 86.00 126 MET A O 1
ATOM 1002 N N . GLY A 1 127 ? 7.965 4.857 -12.715 1.00 86.75 127 GLY A N 1
ATOM 1003 C CA . GLY A 1 127 ? 7.724 6.003 -11.853 1.00 86.75 127 GLY A CA 1
ATOM 1004 C C . GLY A 1 127 ? 7.508 5.541 -10.421 1.00 86.75 127 GLY A C 1
ATOM 1005 O O . GLY A 1 127 ? 7.044 4.426 -10.182 1.00 86.75 127 GLY A O 1
ATOM 1006 N N . THR A 1 128 ? 7.811 6.416 -9.470 1.00 85.62 128 THR A N 1
ATOM 1007 C CA . THR A 1 128 ? 7.468 6.213 -8.064 1.00 85.62 128 THR A CA 1
ATOM 1008 C C . THR A 1 128 ? 6.700 7.414 -7.524 1.00 85.62 128 THR A C 1
ATOM 1010 O O . THR A 1 128 ? 6.874 8.550 -7.968 1.00 85.62 128 THR A O 1
ATOM 1013 N N . MET A 1 129 ? 5.784 7.149 -6.599 1.00 83.69 129 MET A N 1
ATOM 1014 C CA . MET A 1 129 ? 5.109 8.150 -5.779 1.00 83.69 129 MET A CA 1
ATOM 1015 C C . MET A 1 129 ? 5.334 7.779 -4.324 1.00 83.69 1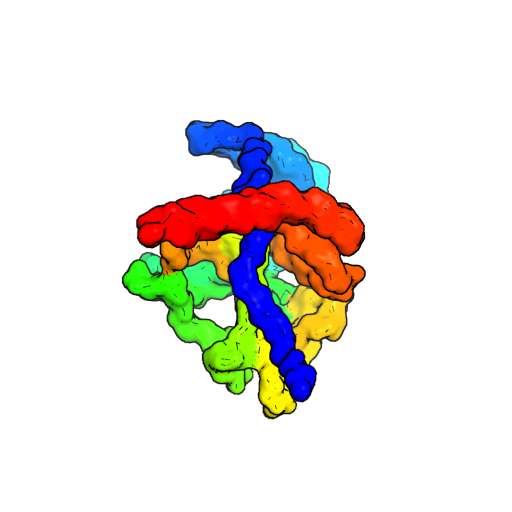29 MET A C 1
ATOM 1017 O O . MET A 1 129 ? 4.882 6.724 -3.890 1.00 83.69 129 MET A O 1
ATOM 1021 N N . VAL A 1 130 ? 6.008 8.643 -3.575 1.00 81.31 130 VAL A N 1
ATOM 1022 C CA . VAL A 1 130 ? 6.214 8.446 -2.140 1.00 81.31 130 VAL A CA 1
ATOM 1023 C C . VAL A 1 130 ? 5.208 9.294 -1.375 1.00 81.31 130 VAL A C 1
ATOM 1025 O O . VAL A 1 130 ? 4.946 10.449 -1.721 1.00 81.31 130 VAL A O 1
ATOM 1028 N N . PHE A 1 131 ? 4.629 8.715 -0.335 1.00 77.00 131 PHE A N 1
ATOM 1029 C CA . PHE A 1 131 ? 3.784 9.417 0.612 1.00 77.00 131 PHE A CA 1
ATOM 1030 C C . PHE A 1 131 ? 3.946 8.787 1.988 1.00 77.00 131 PHE A C 1
ATOM 1032 O O . PHE A 1 131 ? 4.288 7.618 2.125 1.00 77.00 131 PHE A O 1
ATOM 1039 N N . GLU A 1 132 ? 3.690 9.562 3.026 1.00 76.94 132 GLU A N 1
ATOM 1040 C CA . GLU A 1 132 ? 3.443 8.986 4.342 1.00 76.94 132 GLU A CA 1
ATOM 1041 C C . GLU A 1 132 ? 1.958 9.120 4.641 1.00 76.94 132 GLU A C 1
ATOM 1043 O O . GLU A 1 132 ? 1.221 9.879 4.003 1.00 76.94 132 GLU A O 1
ATOM 1048 N N . ASP A 1 133 ? 1.515 8.374 5.629 1.00 75.62 133 ASP A N 1
ATOM 1049 C CA . ASP A 1 133 ? 0.208 8.580 6.204 1.00 75.62 133 ASP A CA 1
ATOM 1050 C C . ASP A 1 133 ? 0.373 8.400 7.708 1.00 75.62 133 ASP A C 1
ATOM 1052 O O . ASP A 1 133 ? 0.979 7.434 8.159 1.00 75.62 133 ASP A O 1
ATOM 1056 N N . ARG A 1 134 ? -0.155 9.331 8.507 1.00 70.06 134 ARG A N 1
ATOM 1057 C CA . ARG A 1 134 ? -0.133 9.248 9.980 1.00 70.06 134 ARG A CA 1
ATOM 1058 C C . ARG A 1 134 ? -0.731 7.952 10.535 1.00 70.06 134 ARG A C 1
ATOM 1060 O O . ARG A 1 134 ? -0.560 7.645 11.711 1.00 70.06 134 ARG A O 1
ATOM 1067 N N . ASN A 1 135 ? -1.508 7.254 9.715 1.00 70.62 135 ASN A N 1
ATOM 1068 C CA . ASN A 1 135 ? -2.198 6.020 10.023 1.00 70.62 135 ASN A CA 1
ATOM 1069 C C . ASN A 1 135 ? -1.302 4.788 9.890 1.00 70.62 135 ASN A C 1
ATOM 1071 O O . ASN A 1 135 ? -1.723 3.729 10.355 1.00 70.62 135 ASN A O 1
ATOM 1075 N N . VAL A 1 136 ? -0.114 4.931 9.295 1.00 76.69 136 VAL A N 1
ATOM 1076 C CA . VAL A 1 136 ? 0.926 3.905 9.187 1.00 76.69 136 VAL A CA 1
ATOM 1077 C C . VAL A 1 136 ? 2.260 4.458 9.689 1.00 76.69 136 VAL A C 1
ATOM 1079 O O . VAL A 1 136 ? 2.605 5.619 9.501 1.00 76.69 136 VAL A O 1
ATOM 1082 N N . LEU A 1 137 ? 3.049 3.623 10.361 1.00 74.56 137 LEU A N 1
ATOM 1083 C CA . LEU A 1 137 ? 4.334 4.045 10.939 1.00 74.56 137 LEU A CA 1
ATOM 1084 C C . LEU A 1 137 ? 5.497 3.981 9.933 1.00 74.56 137 LEU A C 1
ATOM 1086 O O . LEU A 1 137 ? 6.657 4.093 10.319 1.00 74.56 137 LEU A O 1
ATOM 1090 N N . VAL A 1 138 ? 5.184 3.833 8.647 1.00 81.44 138 VAL A N 1
ATOM 1091 C CA . VAL A 1 138 ? 6.128 3.685 7.536 1.00 81.44 138 VAL A CA 1
ATOM 1092 C C . VAL A 1 138 ? 5.854 4.746 6.473 1.00 81.44 138 VAL A C 1
ATOM 1094 O O . VAL A 1 138 ? 4.723 5.210 6.325 1.00 81.44 138 VAL A O 1
ATOM 1097 N N . ALA A 1 139 ? 6.885 5.125 5.725 1.00 83.81 139 ALA A N 1
ATOM 1098 C CA . ALA A 1 139 ? 6.699 5.786 4.442 1.00 83.81 139 ALA A CA 1
ATOM 1099 C C . ALA A 1 139 ? 6.290 4.731 3.407 1.00 83.81 139 ALA A C 1
ATOM 1101 O O . ALA A 1 139 ? 6.820 3.620 3.406 1.00 83.81 139 ALA A O 1
ATOM 1102 N N . LEU A 1 140 ? 5.344 5.065 2.539 1.00 87.69 140 LEU A N 1
ATOM 1103 C CA . LEU A 1 140 ? 4.868 4.195 1.476 1.00 87.69 140 LEU A CA 1
ATOM 1104 C C . LEU A 1 140 ? 5.343 4.729 0.128 1.00 87.69 140 LEU A C 1
ATOM 1106 O O . LEU A 1 140 ? 5.247 5.921 -0.160 1.00 87.69 140 LEU A O 1
ATOM 1110 N N . GLU A 1 141 ? 5.830 3.832 -0.715 1.00 90.62 141 GLU A N 1
ATOM 1111 C CA . GLU A 1 141 ? 6.176 4.120 -2.102 1.00 90.62 141 GLU A CA 1
ATOM 1112 C C . GLU A 1 141 ? 5.281 3.300 -3.015 1.00 90.62 141 GLU A C 1
ATOM 1114 O O . GLU A 1 141 ? 5.146 2.095 -2.837 1.00 90.62 141 GLU A O 1
ATOM 1119 N N . ILE A 1 142 ? 4.689 3.949 -4.009 1.00 92.00 142 ILE A N 1
ATOM 1120 C CA . ILE A 1 142 ? 3.912 3.312 -5.061 1.00 92.00 142 ILE A CA 1
ATOM 1121 C C . ILE A 1 142 ? 4.730 3.374 -6.350 1.00 92.00 142 ILE A C 1
ATOM 1123 O O . ILE A 1 142 ? 4.896 4.451 -6.926 1.00 92.00 142 ILE A O 1
ATOM 1127 N N . SER A 1 143 ? 5.215 2.230 -6.820 1.00 93.50 143 SER A N 1
ATOM 1128 C CA . SER A 1 143 ? 5.875 2.068 -8.118 1.00 93.50 143 SER A CA 1
ATOM 1129 C C . SER A 1 143 ? 4.858 1.724 -9.212 1.00 93.50 143 SER A C 1
ATOM 1131 O O . SER A 1 143 ? 3.948 0.924 -8.981 1.00 93.50 143 SER A O 1
ATOM 1133 N N . TYR A 1 144 ? 5.011 2.306 -10.403 1.00 92.88 144 TYR A N 1
ATOM 1134 C CA . TYR A 1 144 ? 4.102 2.130 -11.545 1.00 92.88 144 TYR A CA 1
ATOM 1135 C C . TYR A 1 144 ? 4.821 2.332 -12.890 1.00 92.88 144 TYR A C 1
ATOM 1137 O O . TYR A 1 144 ? 5.859 2.992 -12.951 1.00 92.88 144 TYR A O 1
ATOM 1145 N N . ASP A 1 145 ? 4.268 1.792 -13.981 1.00 91.62 145 ASP A N 1
ATOM 1146 C CA . ASP A 1 145 ? 4.758 2.053 -15.346 1.00 91.62 145 ASP A CA 1
ATOM 1147 C C . ASP A 1 145 ? 4.208 3.399 -15.850 1.00 91.62 145 ASP A C 1
ATOM 1149 O O . ASP A 1 145 ? 2.995 3.570 -15.988 1.00 91.62 145 ASP A O 1
ATOM 1153 N N . ARG A 1 146 ? 5.093 4.367 -16.130 1.00 87.94 146 ARG A N 1
ATOM 1154 C CA . ARG A 1 146 ? 4.708 5.672 -16.699 1.00 87.94 146 ARG A CA 1
ATOM 1155 C C . ARG A 1 146 ? 4.374 5.595 -18.184 1.00 87.94 146 ARG A C 1
ATOM 1157 O O . ARG A 1 146 ? 3.746 6.520 -18.692 1.00 87.94 146 ARG A O 1
ATOM 1164 N N . ASN A 1 147 ? 4.827 4.548 -18.876 1.00 85.06 147 ASN A N 1
ATOM 1165 C CA . ASN A 1 147 ? 4.666 4.358 -20.315 1.00 85.06 147 ASN A CA 1
ATOM 1166 C C . ASN A 1 147 ? 5.067 5.610 -21.117 1.00 85.06 147 ASN A C 1
ATOM 1168 O O . ASN A 1 147 ? 4.317 6.086 -21.969 1.00 85.06 147 ASN A O 1
ATOM 1172 N N . THR A 1 148 ? 6.239 6.189 -20.814 1.00 78.56 148 THR A N 1
ATOM 1173 C CA . THR A 1 148 ? 6.595 7.544 -21.283 1.00 78.56 148 THR A CA 1
ATOM 1174 C C . THR A 1 148 ? 6.733 7.642 -22.801 1.00 78.56 148 THR A C 1
ATOM 1176 O O . THR A 1 148 ? 6.444 8.683 -23.386 1.00 78.56 148 THR A O 1
ATOM 1179 N N . THR A 1 149 ? 7.109 6.544 -23.456 1.00 72.00 149 THR A N 1
ATOM 1180 C CA . THR A 1 149 ? 7.222 6.443 -24.917 1.00 72.00 149 THR A CA 1
ATOM 1181 C C . THR A 1 149 ? 5.896 6.107 -25.606 1.00 72.00 149 THR A C 1
ATOM 1183 O O . THR A 1 149 ? 5.845 6.080 -26.833 1.00 72.00 149 THR A O 1
ATOM 1186 N N . SER A 1 150 ? 4.817 5.865 -24.843 1.00 67.25 150 SER A N 1
ATOM 1187 C CA . SER A 1 150 ? 3.494 5.434 -25.333 1.00 67.25 150 SER A CA 1
ATOM 1188 C C . SER A 1 150 ? 3.522 4.186 -26.232 1.00 67.25 150 SER A C 1
ATOM 1190 O O . SER A 1 150 ? 2.592 3.949 -26.998 1.00 67.25 150 SER A O 1
ATOM 1192 N N . GLY A 1 151 ? 4.586 3.380 -26.151 1.00 74.62 151 GLY A N 1
ATOM 1193 C CA . GLY A 1 151 ? 4.778 2.190 -26.984 1.00 74.62 151 GLY A CA 1
ATOM 1194 C C . GLY A 1 151 ? 4.062 0.938 -26.472 1.00 74.62 151 GLY A C 1
ATOM 1195 O O . GLY A 1 151 ? 4.060 -0.080 -27.162 1.00 74.62 151 GLY A O 1
ATOM 1196 N N . ARG A 1 152 ? 3.476 0.987 -25.268 1.00 82.62 152 ARG A N 1
ATOM 1197 C CA . ARG A 1 152 ? 2.821 -0.156 -24.613 1.00 82.62 152 ARG A CA 1
ATOM 1198 C C . ARG A 1 152 ? 1.352 0.128 -24.337 1.00 82.62 152 ARG A C 1
ATOM 1200 O O . ARG A 1 152 ? 0.980 1.246 -23.985 1.00 82.62 152 ARG A O 1
ATOM 1207 N N . GLU A 1 153 ? 0.514 -0.895 -24.446 1.00 84.44 153 GLU A N 1
ATOM 1208 C CA . GLU A 1 153 ? -0.885 -0.813 -24.033 1.00 84.44 153 GLU A CA 1
ATOM 1209 C C . GLU A 1 153 ? -1.020 -1.284 -22.581 1.00 84.44 153 GLU A C 1
ATOM 1211 O O . GLU A 1 153 ? -0.852 -2.462 -22.274 1.00 84.44 153 GLU A O 1
ATOM 1216 N N . LEU A 1 154 ? -1.306 -0.349 -21.672 1.00 88.19 154 LEU A N 1
ATOM 1217 C CA . LEU A 1 154 ? -1.566 -0.663 -20.269 1.00 88.19 154 LEU A CA 1
ATOM 1218 C C . LEU A 1 154 ? -3.071 -0.806 -20.041 1.00 88.19 154 LEU A C 1
ATOM 1220 O O . LEU A 1 154 ? -3.830 0.147 -20.249 1.00 88.19 154 LEU A O 1
ATOM 1224 N N . ALA A 1 155 ? -3.510 -1.975 -19.579 1.00 88.25 155 ALA A N 1
ATOM 1225 C CA . ALA A 1 155 ? -4.910 -2.210 -19.250 1.00 88.25 155 ALA A CA 1
ATOM 1226 C C . ALA A 1 155 ? -5.379 -1.335 -18.069 1.00 88.25 155 ALA A C 1
ATOM 1228 O O . ALA A 1 155 ? -4.573 -1.014 -17.187 1.00 88.25 155 ALA A O 1
ATOM 1229 N N . PRO A 1 156 ? -6.669 -0.950 -18.014 1.00 90.06 156 PRO A N 1
ATOM 1230 C CA . PRO A 1 156 ? -7.253 -0.331 -16.827 1.00 90.06 156 PRO A CA 1
ATOM 1231 C C . PRO A 1 156 ? -7.038 -1.205 -15.595 1.00 90.06 156 PRO A C 1
ATOM 1233 O O . PRO A 1 156 ? -7.243 -2.418 -15.656 1.00 90.06 156 PRO A O 1
ATOM 1236 N N . ASN A 1 157 ? -6.654 -0.600 -14.472 1.00 91.19 157 ASN A N 1
ATOM 1237 C CA . ASN A 1 157 ? -6.393 -1.374 -13.271 1.00 91.19 157 ASN A CA 1
ATOM 1238 C C . ASN A 1 157 ? -7.703 -1.808 -12.589 1.00 91.19 157 ASN A C 1
ATOM 1240 O O . ASN A 1 157 ? -8.404 -1.012 -11.959 1.00 91.19 157 ASN A O 1
ATOM 1244 N N . LYS A 1 158 ? -8.024 -3.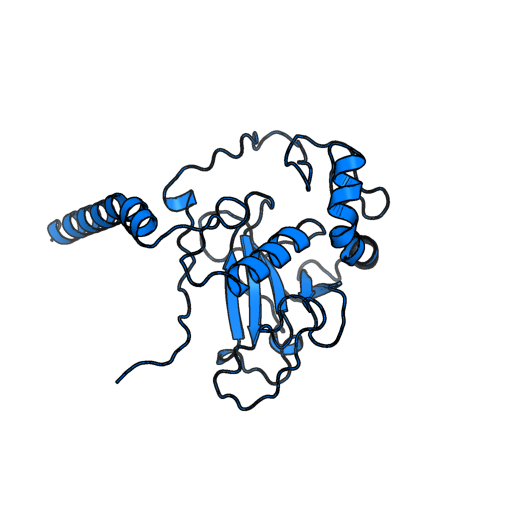103 -12.696 1.00 89.44 158 LYS A N 1
ATOM 1245 C CA . LYS A 1 158 ? -9.240 -3.705 -12.137 1.00 89.44 158 LYS A CA 1
ATOM 1246 C C . LYS A 1 158 ? -9.238 -3.771 -10.607 1.00 89.44 158 LYS A C 1
ATOM 1248 O O . LYS A 1 158 ? -10.316 -3.923 -10.036 1.00 89.44 158 LYS A O 1
ATOM 1253 N N . CYS A 1 159 ? -8.093 -3.652 -9.939 1.00 87.50 159 CYS A N 1
ATOM 1254 C CA . CYS A 1 159 ? -8.005 -3.636 -8.477 1.00 87.50 159 CYS A CA 1
ATOM 1255 C C . CYS A 1 159 ? -8.525 -2.316 -7.882 1.00 87.50 159 CYS A C 1
ATOM 1257 O O . CYS A 1 159 ? -9.027 -2.287 -6.760 1.00 87.50 159 CYS A O 1
ATOM 1259 N N . ILE A 1 160 ? -8.436 -1.220 -8.637 1.00 81.19 160 ILE A N 1
ATOM 1260 C CA . ILE A 1 160 ? -8.844 0.129 -8.217 1.00 81.19 160 ILE A CA 1
ATOM 1261 C C . ILE A 1 160 ? -9.887 0.713 -9.175 1.00 81.19 160 ILE A C 1
ATOM 1263 O O . ILE A 1 160 ? -9.829 1.884 -9.526 1.00 81.19 160 ILE A O 1
ATOM 1267 N N . GLN A 1 161 ? -10.879 -0.095 -9.571 1.00 66.56 161 GLN A N 1
ATOM 1268 C CA . GLN A 1 161 ? -11.905 0.233 -10.584 1.00 66.56 161 GLN A CA 1
ATOM 1269 C C . GLN A 1 161 ? -12.624 1.572 -10.396 1.00 66.56 161 GLN A C 1
ATOM 1271 O O . GLN A 1 161 ? -13.047 2.174 -11.379 1.00 66.56 161 GLN A O 1
ATOM 1276 N N . ARG A 1 162 ? -12.761 2.060 -9.157 1.00 69.38 162 ARG A N 1
ATOM 1277 C CA . ARG A 1 162 ? -13.345 3.385 -8.892 1.00 69.38 162 ARG A CA 1
ATOM 1278 C C . ARG A 1 162 ? -12.500 4.538 -9.466 1.00 69.38 162 ARG A C 1
ATOM 1280 O O . ARG A 1 162 ? -13.001 5.646 -9.602 1.00 69.38 162 ARG A O 1
ATOM 1287 N N . LEU A 1 163 ? -11.242 4.271 -9.824 1.00 69.75 163 LEU A N 1
ATOM 1288 C CA . LEU A 1 163 ? -10.226 5.225 -10.262 1.00 69.75 163 LEU A CA 1
ATOM 1289 C C . LEU A 1 163 ? -9.808 4.935 -11.714 1.00 69.75 163 LEU A C 1
ATOM 1291 O O . LEU A 1 163 ? -8.696 4.483 -11.988 1.00 69.75 163 LEU A O 1
ATOM 1295 N N . LEU A 1 164 ? -10.714 5.20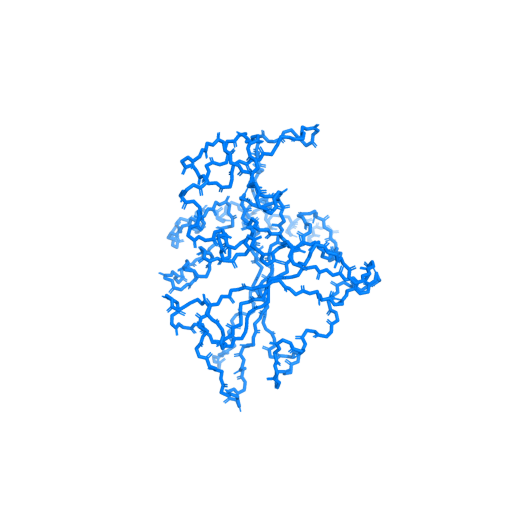7 -12.660 1.00 66.38 164 LEU A N 1
ATOM 1296 C CA . LEU A 1 164 ? -10.601 4.835 -14.084 1.00 66.38 164 LEU A CA 1
ATOM 1297 C C . LEU A 1 164 ? -9.356 5.373 -14.824 1.00 66.38 164 LEU A C 1
ATOM 1299 O O . LEU A 1 164 ? -9.084 4.944 -15.945 1.00 66.38 164 LEU A O 1
ATOM 1303 N N . MET A 1 165 ? -8.606 6.308 -14.234 1.00 78.25 165 MET A N 1
ATOM 1304 C CA . MET A 1 165 ? -7.384 6.857 -14.832 1.00 78.25 165 MET A CA 1
ATOM 1305 C C . MET A 1 165 ? -6.153 5.966 -14.662 1.00 78.25 165 MET A C 1
ATOM 1307 O O . MET A 1 165 ? -5.195 6.109 -15.419 1.00 78.25 165 MET A O 1
ATOM 1311 N N . TYR A 1 166 ? -6.147 5.072 -13.671 1.00 87.19 166 TYR A N 1
ATOM 1312 C CA . TYR A 1 166 ? -4.966 4.274 -13.365 1.00 87.19 166 TYR A CA 1
ATOM 1313 C C . TYR A 1 166 ? -4.910 3.022 -14.235 1.00 87.19 166 TYR A C 1
ATOM 1315 O O . TYR A 1 166 ? -5.879 2.267 -14.363 1.00 87.19 166 TYR A O 1
ATOM 1323 N N . ARG A 1 167 ? -3.745 2.801 -14.840 1.00 90.19 167 ARG A N 1
ATOM 1324 C CA . ARG A 1 167 ? -3.481 1.707 -15.774 1.00 90.19 167 ARG A CA 1
ATOM 1325 C C . ARG A 1 167 ? -2.233 0.946 -15.362 1.00 90.19 167 ARG A C 1
ATOM 1327 O O . ARG A 1 167 ? -1.341 1.514 -14.741 1.00 90.19 167 ARG A O 1
ATOM 1334 N N . GLY A 1 168 ? -2.176 -0.326 -15.743 1.00 92.81 168 GLY A N 1
ATOM 1335 C CA . GLY A 1 168 ? -1.061 -1.200 -15.402 1.00 92.81 168 GLY A CA 1
ATOM 1336 C C . GLY A 1 168 ? -1.026 -1.571 -13.920 1.00 92.81 168 GLY A C 1
ATOM 1337 O O . GLY A 1 168 ? -1.937 -1.260 -13.150 1.00 92.81 168 GLY A O 1
ATOM 1338 N N . ASN A 1 169 ? 0.006 -2.320 -13.545 1.00 94.94 169 ASN A N 1
ATOM 1339 C CA . ASN A 1 169 ? 0.210 -2.767 -12.172 1.00 94.94 169 ASN A CA 1
ATOM 1340 C C . ASN A 1 169 ? 0.730 -1.617 -11.304 1.00 94.94 169 ASN A C 1
ATOM 1342 O O . ASN A 1 169 ? 1.433 -0.735 -11.795 1.00 94.94 169 ASN A O 1
ATOM 1346 N N . PHE A 1 170 ? 0.437 -1.678 -10.007 1.00 95.62 170 PHE A N 1
ATOM 1347 C CA . PHE A 1 170 ? 1.092 -0.842 -9.003 1.00 95.62 170 PHE A CA 1
ATOM 1348 C C . PHE A 1 170 ? 1.701 -1.742 -7.937 1.00 95.62 170 PHE A C 1
ATOM 1350 O O . PHE A 1 170 ? 1.042 -2.668 -7.464 1.00 95.62 170 PHE A O 1
ATOM 1357 N N . VAL A 1 171 ? 2.936 -1.457 -7.541 1.00 96.88 171 VAL A N 1
ATOM 1358 C CA . VAL A 1 171 ? 3.608 -2.142 -6.431 1.00 96.88 171 VAL A CA 1
ATOM 1359 C C . VAL A 1 171 ? 3.797 -1.151 -5.302 1.00 96.88 171 VAL A C 1
ATOM 1361 O O . VAL A 1 171 ? 4.354 -0.080 -5.514 1.00 96.88 171 VAL A O 1
ATOM 1364 N N . VAL A 1 172 ? 3.332 -1.506 -4.111 1.00 96.06 172 VAL A N 1
ATOM 1365 C CA . VAL A 1 172 ? 3.480 -0.692 -2.908 1.00 96.06 172 VAL A CA 1
ATOM 1366 C C . VAL A 1 172 ? 4.565 -1.290 -2.025 1.00 96.06 172 VAL A C 1
ATOM 1368 O O . VAL A 1 172 ? 4.472 -2.452 -1.619 1.00 96.06 172 VAL A O 1
ATOM 1371 N N . LEU A 1 173 ? 5.565 -0.474 -1.713 1.00 94.06 173 LEU A N 1
ATOM 1372 C CA . LEU A 1 173 ? 6.681 -0.771 -0.822 1.00 94.06 173 LEU A CA 1
ATOM 1373 C C . LEU A 1 173 ? 6.567 0.080 0.447 1.00 94.06 173 LEU A C 1
ATOM 1375 O O . LEU A 1 173 ? 5.970 1.157 0.425 1.00 94.06 173 LEU A O 1
ATOM 1379 N N . ALA A 1 174 ? 7.156 -0.393 1.544 1.00 91.38 174 ALA A N 1
ATOM 1380 C CA . ALA A 1 174 ? 7.226 0.340 2.802 1.00 91.38 174 ALA A CA 1
ATOM 1381 C C . ALA A 1 174 ? 8.680 0.599 3.201 1.00 91.38 174 ALA A C 1
ATOM 1383 O O . ALA A 1 174 ? 9.529 -0.287 3.106 1.00 91.38 174 ALA A O 1
ATOM 1384 N N . TYR A 1 175 ? 8.946 1.799 3.706 1.00 86.00 175 TYR A N 1
ATOM 1385 C CA . TYR A 1 175 ? 10.254 2.236 4.180 1.00 86.00 175 TYR A CA 1
ATOM 1386 C C . TYR A 1 175 ? 10.153 2.788 5.609 1.00 86.00 175 TYR A C 1
ATOM 1388 O O . TYR A 1 175 ? 9.134 3.395 5.967 1.00 86.00 175 TYR A O 1
ATOM 1396 N N . PRO A 1 176 ? 11.191 2.611 6.447 1.00 80.50 176 PRO A N 1
ATOM 1397 C CA . PRO A 1 176 ? 11.273 3.286 7.737 1.00 80.50 176 PRO A CA 1
ATOM 1398 C C . PRO A 1 176 ? 11.151 4.808 7.587 1.00 80.50 176 PRO A C 1
ATOM 1400 O O . PRO A 1 176 ? 11.587 5.389 6.597 1.00 80.50 176 PRO A O 1
ATOM 1403 N N . ARG A 1 177 ? 10.580 5.470 8.596 1.00 72.25 177 ARG A N 1
ATOM 1404 C CA . ARG A 1 177 ? 10.382 6.931 8.602 1.00 72.25 177 ARG A CA 1
ATOM 1405 C C . ARG A 1 177 ? 11.634 7.734 8.983 1.00 72.25 177 ARG A C 1
ATOM 1407 O O . ARG A 1 177 ? 11.575 8.960 8.990 1.00 72.25 177 ARG A O 1
ATOM 1414 N N . GLU A 1 178 ? 12.738 7.079 9.330 1.00 63.69 178 GLU A N 1
ATOM 1415 C CA . GLU A 1 178 ? 13.943 7.732 9.855 1.00 63.69 178 GLU A CA 1
ATOM 1416 C C . GLU A 1 178 ? 14.644 8.644 8.831 1.00 63.69 178 GLU A C 1
ATOM 1418 O O . GLU A 1 178 ? 14.515 8.485 7.618 1.00 63.69 178 GLU A O 1
ATOM 1423 N N . ARG A 1 179 ? 15.375 9.648 9.339 1.00 46.84 179 ARG A N 1
ATOM 1424 C CA . ARG A 1 179 ? 16.060 10.679 8.546 1.00 46.84 179 ARG A CA 1
ATOM 1425 C C . ARG A 1 179 ? 17.493 10.222 8.245 1.00 46.84 179 ARG A C 1
ATOM 1427 O O . ARG A 1 179 ? 18.331 10.225 9.140 1.00 46.84 179 ARG A O 1
ATOM 1434 N N . GLY A 1 180 ? 17.776 9.853 6.999 1.00 49.03 180 GLY A N 1
ATOM 1435 C CA . GLY A 1 180 ? 19.084 9.360 6.548 1.00 49.03 180 GLY A CA 1
ATOM 1436 C C . GLY A 1 180 ? 18.953 8.587 5.234 1.00 49.03 180 GLY A C 1
ATOM 1437 O O . GLY A 1 180 ? 17.834 8.352 4.793 1.00 49.03 180 GLY A O 1
ATOM 1438 N N . GLU A 1 181 ? 20.071 8.262 4.578 1.00 49.53 181 GLU A N 1
ATOM 1439 C CA . GLU A 1 181 ? 20.123 7.573 3.273 1.00 49.53 181 GLU A CA 1
ATOM 1440 C C . GLU A 1 181 ? 19.194 6.350 3.175 1.00 49.53 181 GLU A C 1
ATOM 1442 O O . GLU A 1 181 ? 18.887 5.719 4.182 1.00 49.53 181 GLU A O 1
ATOM 1447 N N . ARG A 1 182 ? 18.760 6.033 1.941 1.00 56.69 182 ARG A N 1
ATOM 1448 C CA . ARG A 1 182 ? 17.779 4.991 1.571 1.00 56.69 182 ARG A CA 1
ATOM 1449 C C . ARG A 1 182 ? 17.984 3.687 2.356 1.00 56.69 182 ARG A C 1
ATOM 1451 O O . ARG A 1 182 ? 18.754 2.819 1.956 1.00 56.69 182 ARG A O 1
ATOM 1458 N N . VAL A 1 183 ? 17.272 3.575 3.477 1.00 68.69 183 VAL A N 1
ATOM 1459 C CA . VAL A 1 183 ? 17.286 2.405 4.354 1.00 68.69 183 VAL A CA 1
ATOM 1460 C C . VAL A 1 183 ? 16.498 1.281 3.696 1.00 68.69 183 VAL A C 1
ATOM 1462 O O . VAL A 1 183 ? 15.499 1.523 3.016 1.00 68.69 183 VAL A O 1
ATOM 1465 N N . ARG A 1 184 ? 16.930 0.042 3.930 1.00 77.94 184 ARG A N 1
ATOM 1466 C CA . ARG A 1 184 ? 16.241 -1.159 3.459 1.00 77.94 184 ARG A CA 1
ATOM 1467 C C . ARG A 1 184 ? 14.743 -1.103 3.788 1.00 77.94 184 ARG A C 1
ATOM 1469 O O . ARG A 1 184 ? 14.368 -0.785 4.918 1.00 77.94 184 ARG A O 1
ATOM 1476 N N . GLY A 1 185 ? 13.901 -1.458 2.815 1.00 85.81 185 GLY A N 1
ATOM 1477 C CA . GLY A 1 185 ? 12.454 -1.526 3.004 1.00 85.81 185 GLY A CA 1
ATOM 1478 C C . GLY A 1 185 ? 12.046 -2.478 4.134 1.00 85.81 185 GLY A C 1
ATOM 1479 O O . GLY A 1 185 ? 12.802 -3.368 4.539 1.00 85.81 185 GLY A O 1
ATOM 1480 N N . VAL A 1 186 ? 10.833 -2.300 4.645 1.00 90.44 186 VAL A N 1
ATOM 1481 C CA . VAL A 1 186 ? 10.205 -3.157 5.661 1.00 90.44 186 VAL A CA 1
ATOM 1482 C C . VAL A 1 186 ? 8.998 -3.876 5.072 1.00 90.44 186 VAL A C 1
ATOM 1484 O O . VAL A 1 186 ? 8.499 -3.508 4.010 1.00 90.44 186 VAL A O 1
ATOM 1487 N N . ASP A 1 187 ? 8.540 -4.927 5.748 1.00 94.25 187 ASP A N 1
ATOM 1488 C CA . ASP A 1 187 ? 7.372 -5.668 5.289 1.00 94.25 187 ASP A CA 1
ATOM 1489 C C . ASP A 1 187 ? 6.118 -4.799 5.361 1.00 94.25 187 ASP A C 1
ATOM 1491 O O . ASP A 1 187 ? 5.739 -4.289 6.416 1.00 94.25 187 ASP A O 1
ATOM 1495 N N . VAL A 1 188 ? 5.438 -4.695 4.227 1.00 94.69 188 VAL A N 1
ATOM 1496 C CA . VAL A 1 188 ? 4.081 -4.167 4.145 1.00 94.69 188 VAL A CA 1
ATOM 1497 C C . VAL A 1 188 ? 3.135 -5.107 4.895 1.00 94.69 188 VAL A C 1
ATOM 1499 O O . VAL A 1 188 ? 3.328 -6.323 4.886 1.00 94.69 188 VAL A O 1
ATOM 1502 N N . ASP A 1 189 ? 2.095 -4.583 5.538 1.00 93.69 189 ASP A N 1
ATOM 1503 C CA . ASP A 1 189 ? 1.098 -5.396 6.237 1.00 93.69 189 ASP A CA 1
ATOM 1504 C C . ASP A 1 189 ? -0.350 -5.007 5.896 1.00 93.69 189 ASP A C 1
ATOM 1506 O O . ASP A 1 189 ? -0.603 -4.229 4.975 1.00 93.69 189 ASP A O 1
ATOM 1510 N N . THR A 1 190 ? -1.334 -5.583 6.594 1.00 93.94 190 THR A N 1
ATOM 1511 C CA . THR A 1 190 ? -2.755 -5.352 6.271 1.00 93.94 190 THR A CA 1
ATOM 1512 C C . THR A 1 190 ? -3.238 -3.929 6.552 1.00 93.94 190 THR A C 1
ATOM 1514 O O . THR A 1 190 ? -4.347 -3.584 6.143 1.00 93.94 190 THR A O 1
ATOM 1517 N N . THR A 1 191 ? -2.432 -3.089 7.210 1.00 91.69 191 THR A N 1
ATOM 1518 C CA . THR A 1 191 ? -2.800 -1.707 7.543 1.00 91.69 191 THR A CA 1
ATOM 1519 C C . THR A 1 191 ? -2.627 -0.732 6.379 1.00 91.69 191 THR A C 1
ATOM 1521 O O . THR A 1 191 ? -3.208 0.352 6.417 1.00 91.69 191 THR A O 1
ATOM 1524 N N . VAL A 1 192 ? -1.884 -1.098 5.325 1.00 91.75 192 VAL A N 1
ATOM 1525 C CA . VAL A 1 192 ? -1.500 -0.133 4.278 1.00 91.75 192 VAL A CA 1
ATOM 1526 C C . VAL A 1 192 ? -2.568 0.111 3.212 1.00 91.75 192 VAL A C 1
ATOM 1528 O O . VAL A 1 192 ? -2.532 1.143 2.545 1.00 91.75 192 VAL A O 1
ATOM 1531 N N . LEU A 1 193 ? -3.505 -0.823 3.007 1.00 92.44 193 LEU A N 1
ATOM 1532 C CA . LEU A 1 193 ? -4.406 -0.757 1.851 1.00 92.44 193 LEU A CA 1
ATOM 1533 C C . LEU A 1 193 ? -5.334 0.456 1.909 1.00 92.44 193 LEU A C 1
ATOM 1535 O O . LEU A 1 193 ? -5.532 1.105 0.887 1.00 92.44 193 LEU A O 1
ATOM 1539 N N . GLY A 1 194 ? -5.872 0.773 3.091 1.00 89.38 194 GLY A N 1
ATOM 1540 C CA . GLY A 1 194 ? -6.689 1.971 3.304 1.00 89.38 194 GLY A CA 1
ATOM 1541 C C . GLY A 1 194 ? -5.950 3.247 2.877 1.00 89.38 194 GLY A C 1
ATOM 1542 O O . GLY A 1 194 ? -6.390 3.881 1.919 1.00 89.38 194 GLY A O 1
ATOM 1543 N N . PRO A 1 195 ? -4.790 3.563 3.487 1.00 88.06 195 PRO A N 1
ATOM 1544 C CA . PRO A 1 195 ? -3.943 4.695 3.103 1.00 88.06 195 PRO A CA 1
ATOM 1545 C C . PRO A 1 195 ? -3.618 4.784 1.607 1.00 88.06 195 PRO A C 1
ATOM 1547 O O . PRO A 1 195 ? -3.715 5.857 1.015 1.00 88.06 195 PRO A O 1
ATOM 1550 N N . VAL A 1 196 ? -3.268 3.662 0.967 1.00 90.44 196 VAL A N 1
ATOM 1551 C CA . VAL A 1 196 ? -2.972 3.611 -0.478 1.00 90.44 196 VAL A CA 1
ATOM 1552 C C . VAL A 1 196 ? -4.203 3.972 -1.305 1.00 90.44 196 VAL A C 1
ATOM 1554 O O . VAL A 1 196 ? -4.130 4.788 -2.221 1.00 90.44 196 VAL A O 1
ATOM 1557 N N . VAL A 1 197 ? -5.345 3.364 -0.993 1.00 89.12 197 VAL A N 1
ATOM 1558 C CA . VAL A 1 197 ? -6.598 3.545 -1.732 1.00 89.12 197 VAL A CA 1
ATOM 1559 C C . VAL A 1 197 ? -7.162 4.954 -1.543 1.00 89.12 197 VAL A C 1
ATOM 1561 O O . VAL A 1 197 ? -7.713 5.518 -2.491 1.00 89.12 197 VAL A O 1
ATOM 1564 N N . GLU A 1 198 ? -7.002 5.535 -0.356 1.00 86.19 198 GLU A N 1
ATOM 1565 C CA . GLU A 1 198 ? -7.276 6.948 -0.094 1.00 86.19 198 GLU A CA 1
ATOM 1566 C C . GLU A 1 198 ? -6.341 7.833 -0.924 1.00 86.19 198 GLU A C 1
ATOM 1568 O O . GLU A 1 198 ? -6.823 8.692 -1.657 1.00 86.19 198 GLU A O 1
ATOM 1573 N N . TYR A 1 199 ? -5.028 7.563 -0.916 1.00 85.81 199 TYR A N 1
ATOM 1574 C CA . TYR A 1 199 ? -4.037 8.371 -1.641 1.00 85.81 199 TYR A CA 1
ATOM 1575 C C . TYR A 1 199 ? -4.294 8.428 -3.134 1.00 85.81 199 TYR A C 1
ATOM 1577 O O . TYR A 1 199 ? -4.287 9.509 -3.727 1.00 85.81 199 TYR A O 1
ATOM 1585 N N . LEU A 1 200 ? -4.561 7.274 -3.737 1.00 86.00 200 LEU A N 1
ATOM 1586 C CA . LEU A 1 200 ? -4.907 7.192 -5.147 1.00 86.00 200 LEU A CA 1
ATOM 1587 C C . LEU A 1 200 ? -6.227 7.923 -5.443 1.00 86.00 200 LEU A C 1
ATOM 1589 O O . LEU A 1 200 ? -6.338 8.589 -6.465 1.00 86.00 200 LEU A O 1
ATOM 1593 N N . ASP A 1 201 ? -7.218 7.862 -4.552 1.00 85.38 201 ASP A N 1
ATOM 1594 C CA . ASP A 1 201 ? -8.497 8.566 -4.728 1.00 85.38 201 ASP A CA 1
ATOM 1595 C C . ASP A 1 201 ? -8.364 10.091 -4.593 1.00 85.38 201 ASP A C 1
ATOM 1597 O O . ASP A 1 201 ? -8.947 10.856 -5.372 1.00 85.38 201 ASP A O 1
ATOM 1601 N N . LEU A 1 202 ? -7.525 10.569 -3.668 1.00 80.44 202 LEU A N 1
ATOM 1602 C CA . LEU A 1 202 ? -7.194 11.987 -3.623 1.00 80.44 202 LEU A CA 1
ATOM 1603 C C . LEU A 1 202 ? -6.477 12.400 -4.908 1.00 80.44 202 LEU A C 1
ATOM 1605 O O . LEU A 1 202 ? -6.903 13.357 -5.549 1.00 80.44 202 LEU A O 1
ATOM 1609 N N . ARG A 1 203 ? -5.407 11.697 -5.290 1.00 79.81 203 ARG A N 1
ATOM 1610 C CA . ARG A 1 203 ? -4.629 12.019 -6.496 1.00 79.81 203 ARG A CA 1
ATOM 1611 C C . ARG A 1 203 ? -5.478 12.009 -7.761 1.00 79.81 203 ARG A C 1
ATOM 1613 O O . ARG A 1 203 ? -5.208 12.784 -8.670 1.00 79.81 203 ARG A O 1
ATOM 1620 N N . ALA A 1 204 ? -6.511 11.178 -7.790 1.00 80.56 204 ALA A N 1
ATOM 1621 C CA . ALA A 1 204 ? -7.480 11.130 -8.863 1.00 80.56 204 ALA A CA 1
ATOM 1622 C C . ALA A 1 204 ? -8.419 12.346 -8.920 1.00 80.56 204 ALA A C 1
ATOM 1624 O O . ALA A 1 204 ? -8.815 12.785 -9.997 1.00 80.56 204 ALA A O 1
ATOM 1625 N N . SER A 1 205 ? -8.818 12.878 -7.768 1.00 79.31 205 SER A N 1
ATOM 1626 C CA . SER A 1 205 ? -9.871 13.896 -7.673 1.00 79.31 205 SER A CA 1
ATOM 1627 C C . SER A 1 205 ? -9.360 15.309 -7.388 1.00 79.31 205 SER A C 1
ATOM 1629 O O . SER A 1 205 ? -10.163 16.236 -7.250 1.00 79.31 205 SER A O 1
ATOM 1631 N N . TYR A 1 206 ? -8.047 15.487 -7.241 1.00 73.25 206 TYR A N 1
ATOM 1632 C CA . TYR A 1 206 ? -7.462 16.729 -6.761 1.00 73.25 206 TYR A CA 1
ATOM 1633 C C . TYR A 1 206 ? -6.127 17.047 -7.443 1.00 73.25 206 TYR A C 1
ATOM 1635 O O . TYR A 1 206 ? -5.144 16.324 -7.305 1.00 73.25 206 TYR A O 1
ATOM 1643 N N . GLU A 1 207 ? -6.102 18.182 -8.140 1.00 67.56 207 GLU A N 1
ATOM 1644 C CA . GLU A 1 207 ? -4.950 18.660 -8.920 1.00 67.56 207 GLU A CA 1
ATOM 1645 C C . GLU A 1 207 ? -3.975 19.528 -8.103 1.00 67.56 207 GLU A C 1
ATOM 1647 O O . GLU A 1 207 ? -2.890 19.865 -8.574 1.00 67.56 207 GLU A O 1
ATOM 1652 N N . GLY A 1 208 ? -4.351 19.910 -6.879 1.00 64.75 208 GLY A N 1
ATOM 1653 C CA . GLY A 1 208 ? -3.525 20.751 -6.016 1.00 64.75 208 GLY A CA 1
ATOM 1654 C C . GLY A 1 208 ? -2.423 19.982 -5.271 1.00 64.75 208 GLY A C 1
ATOM 1655 O O . GLY A 1 208 ? -2.333 18.753 -5.340 1.00 64.75 208 GLY A O 1
ATOM 1656 N N . PRO A 1 209 ? -1.577 20.692 -4.505 1.00 59.62 209 PRO A N 1
ATOM 1657 C CA . PRO A 1 209 ? -0.530 20.062 -3.710 1.00 59.62 209 PRO A CA 1
ATOM 1658 C C . PRO A 1 209 ? -1.138 19.181 -2.611 1.00 59.62 209 PRO A C 1
ATOM 1660 O O . PRO A 1 209 ? -2.012 19.620 -1.857 1.00 59.62 209 PRO A O 1
ATOM 1663 N N . VAL A 1 210 ? -0.666 17.936 -2.521 1.00 59.81 210 VAL A N 1
ATOM 1664 C CA . VAL A 1 210 ? -1.083 16.950 -1.514 1.00 59.81 210 VAL A CA 1
ATOM 1665 C C . VAL A 1 210 ? -0.096 16.954 -0.361 1.00 59.81 210 VAL A C 1
ATOM 1667 O O . VAL A 1 210 ? 1.091 16.717 -0.574 1.00 59.81 210 VAL A O 1
ATOM 1670 N N . PHE A 1 211 ? -0.590 17.160 0.857 1.00 60.53 211 PHE A N 1
ATOM 1671 C CA . PHE A 1 211 ? 0.228 17.062 2.060 1.00 60.53 211 PHE A CA 1
ATOM 1672 C C . PHE A 1 211 ? -0.080 15.792 2.832 1.00 60.53 211 PHE A C 1
ATOM 1674 O O . PHE A 1 211 ? -1.220 15.347 2.948 1.00 60.53 211 PHE A O 1
ATOM 1681 N N . VAL A 1 212 ? 0.991 15.260 3.393 1.00 54.94 212 VAL A N 1
ATOM 1682 C CA . VAL A 1 212 ? 1.154 13.889 3.871 1.00 54.94 212 VAL A CA 1
ATOM 1683 C C . VAL A 1 212 ? 0.683 13.681 5.328 1.00 54.94 212 VAL A C 1
ATOM 1685 O O . VAL A 1 212 ? 0.799 12.600 5.891 1.00 54.94 212 VAL A O 1
ATOM 1688 N N . GLU A 1 213 ? 0.128 14.705 5.983 1.00 50.38 213 GLU A N 1
ATOM 1689 C CA . GLU A 1 213 ? 0.003 14.683 7.448 1.00 50.38 213 GLU A CA 1
ATOM 1690 C C . GLU A 1 213 ? -1.228 13.981 8.026 1.00 50.38 213 GLU A C 1
ATOM 1692 O O . GLU A 1 213 ? -1.156 13.500 9.151 1.00 50.38 213 GLU A O 1
ATOM 1697 N N . GLN A 1 214 ? -2.350 13.897 7.311 1.00 50.19 214 GLN A N 1
ATOM 1698 C CA . GLN A 1 214 ? -3.536 13.121 7.728 1.00 50.19 214 GLN A CA 1
ATOM 1699 C C . GLN A 1 214 ? -4.108 12.421 6.482 1.00 50.19 214 GLN A C 1
ATOM 1701 O O . GLN A 1 214 ? -3.352 12.378 5.512 1.00 50.19 214 GLN A O 1
ATOM 1706 N N . PRO A 1 215 ? -5.351 11.893 6.395 1.00 50.41 215 PRO A N 1
ATOM 1707 C CA . PRO A 1 215 ? -5.894 11.624 5.069 1.00 50.41 215 PRO A CA 1
ATOM 1708 C C . PRO A 1 215 ? -5.940 12.959 4.309 1.00 50.41 215 PRO A C 1
ATOM 1710 O O . PRO A 1 215 ? -6.852 13.766 4.459 1.00 50.41 215 PRO A O 1
ATOM 1713 N N . GLN A 1 216 ? -4.857 13.229 3.576 1.00 61.78 216 GLN A N 1
ATOM 1714 C CA . GLN A 1 216 ? -4.811 13.972 2.335 1.00 61.78 216 GLN A CA 1
ATOM 1715 C C . GLN A 1 216 ? -5.569 15.293 2.389 1.00 61.78 216 GLN A C 1
ATOM 1717 O O . GLN A 1 216 ? -6.476 15.568 1.598 1.00 61.78 216 GLN A O 1
ATOM 1722 N N . LYS A 1 217 ? -5.180 16.132 3.357 1.00 62.78 217 LYS A N 1
ATOM 1723 C CA . LYS A 1 217 ? -5.758 17.463 3.508 1.00 62.78 217 LYS A CA 1
ATOM 1724 C C . LYS A 1 217 ? -5.480 18.275 2.242 1.00 62.78 217 LYS A C 1
ATOM 1726 O O . LYS A 1 217 ? -4.336 18.404 1.806 1.00 62.78 217 LYS A O 1
ATOM 1731 N N . ARG A 1 218 ? -6.555 18.803 1.658 1.00 66.81 218 ARG A N 1
ATOM 1732 C CA . ARG A 1 218 ? -6.529 19.684 0.487 1.00 66.81 218 ARG A CA 1
ATOM 1733 C C . ARG A 1 218 ? -6.205 21.103 0.942 1.00 66.81 218 ARG A C 1
ATOM 1735 O O . ARG A 1 218 ? -6.709 21.540 1.974 1.00 66.81 218 ARG A O 1
ATOM 1742 N N . TYR A 1 219 ? -5.394 21.807 0.166 1.00 66.25 219 TYR A N 1
ATOM 1743 C CA . TYR A 1 219 ? -5.008 23.190 0.430 1.00 66.25 219 TYR A CA 1
ATOM 1744 C C . TYR A 1 219 ? -5.129 23.999 -0.852 1.00 66.25 219 TYR A C 1
ATOM 1746 O O . TYR A 1 219 ? -4.558 23.636 -1.878 1.00 66.25 219 TYR A O 1
ATOM 1754 N N . GLY A 1 220 ? -5.827 25.129 -0.791 1.00 66.12 220 GLY A N 1
ATOM 1755 C CA . GLY A 1 220 ? -5.820 26.066 -1.912 1.00 66.12 220 GLY A CA 1
ATOM 1756 C C . GLY A 1 220 ? -4.419 26.638 -2.159 1.00 66.12 220 GLY A C 1
ATOM 1757 O O . GLY A 1 220 ? -3.589 26.698 -1.251 1.00 66.12 220 GLY A O 1
ATOM 1758 N N . GLU A 1 221 ? -4.168 27.128 -3.374 1.00 66.19 221 GLU A N 1
ATOM 1759 C CA . GLU A 1 221 ? -2.900 27.773 -3.752 1.00 66.19 221 GLU A CA 1
ATOM 1760 C C . GLU A 1 221 ? -2.502 28.905 -2.784 1.00 66.19 221 GLU A C 1
ATOM 1762 O O . GLU A 1 221 ? -1.343 29.043 -2.396 1.00 66.19 221 GLU A O 1
ATOM 1767 N N . THR A 1 222 ? -3.477 29.679 -2.308 1.00 73.12 222 THR A N 1
ATOM 1768 C CA . THR A 1 222 ? -3.269 30.776 -1.353 1.00 73.12 222 THR A CA 1
ATOM 1769 C C . THR A 1 222 ? -2.871 30.297 0.044 1.00 73.12 222 THR A C 1
ATOM 1771 O O . THR A 1 222 ? -1.987 30.892 0.668 1.00 73.12 222 THR A O 1
ATOM 1774 N N . GLU A 1 223 ? -3.480 29.219 0.545 1.00 69.62 223 GLU A N 1
ATOM 1775 C CA . GLU A 1 223 ? -3.079 28.584 1.807 1.00 69.62 223 GLU A CA 1
ATOM 1776 C C . GLU A 1 223 ? -1.683 27.977 1.695 1.00 69.62 223 GLU A C 1
ATOM 1778 O O . GLU A 1 223 ? -0.870 28.153 2.601 1.00 69.62 223 GLU A O 1
ATOM 1783 N N . TRP A 1 224 ? -1.373 27.339 0.566 1.00 64.62 224 TRP A N 1
ATOM 1784 C CA . TRP A 1 224 ? -0.051 26.787 0.283 1.00 64.62 224 TRP A CA 1
ATOM 1785 C C . TRP A 1 224 ? 1.047 27.848 0.342 1.00 64.62 224 TRP A C 1
ATOM 1787 O O . TRP A 1 224 ? 2.005 27.714 1.106 1.00 64.62 224 TRP A O 1
ATOM 1797 N N . VAL A 1 225 ? 0.884 28.943 -0.405 1.00 68.12 225 VAL A N 1
ATOM 1798 C CA . VAL A 1 225 ? 1.845 30.054 -0.408 1.00 68.12 225 VAL A CA 1
ATOM 1799 C C . VAL A 1 225 ? 2.010 30.635 0.998 1.00 68.12 225 VAL A C 1
ATOM 1801 O O . VAL A 1 225 ? 3.109 31.033 1.378 1.00 68.12 225 VAL A O 1
ATOM 1804 N N . ARG A 1 226 ? 0.942 30.678 1.801 1.00 74.00 226 ARG A N 1
ATOM 1805 C CA . ARG A 1 226 ? 1.009 31.142 3.192 1.00 74.00 226 ARG A CA 1
ATOM 1806 C C . ARG A 1 226 ? 1.795 30.185 4.094 1.00 74.00 226 ARG A C 1
ATOM 1808 O O . ARG A 1 226 ? 2.557 30.669 4.926 1.00 74.00 226 ARG A O 1
ATOM 1815 N N . ILE A 1 227 ? 1.619 28.873 3.936 1.00 65.44 227 ILE A N 1
ATOM 1816 C CA . ILE A 1 227 ? 2.333 27.845 4.711 1.00 65.44 227 ILE A CA 1
ATOM 1817 C C . ILE A 1 227 ? 3.829 27.849 4.369 1.00 65.44 227 ILE A C 1
ATOM 1819 O O . ILE A 1 227 ? 4.656 27.777 5.274 1.00 65.44 227 ILE A O 1
ATOM 1823 N N . LEU A 1 228 ? 4.190 27.990 3.088 1.00 64.19 228 LEU A N 1
ATOM 1824 C CA . LEU A 1 228 ? 5.591 27.955 2.657 1.00 64.19 228 LEU A CA 1
ATOM 1825 C C . LEU A 1 228 ? 6.366 29.250 2.831 1.00 64.19 228 LEU A C 1
ATOM 1827 O O . LEU A 1 228 ? 7.589 29.203 2.947 1.00 64.19 228 LEU A O 1
ATOM 1831 N N . ARG A 1 229 ? 5.707 30.408 2.800 1.00 69.50 229 ARG A N 1
ATOM 1832 C CA . ARG A 1 229 ? 6.398 31.705 2.819 1.00 69.50 229 ARG A CA 1
ATOM 1833 C C . ARG A 1 229 ? 7.434 31.827 3.950 1.00 69.50 229 ARG A C 1
ATOM 1835 O O . ARG A 1 229 ? 8.574 32.169 3.642 1.00 69.50 229 ARG A O 1
ATOM 1842 N N . PRO A 1 230 ? 7.131 31.468 5.212 1.00 68.06 230 PRO A N 1
ATOM 1843 C CA . PRO A 1 230 ? 8.118 31.530 6.292 1.00 68.06 230 PRO A CA 1
ATOM 1844 C C . PRO A 1 230 ? 9.305 30.571 6.091 1.00 68.06 230 PRO A C 1
ATOM 1846 O O . PRO A 1 230 ? 10.433 30.881 6.479 1.00 68.06 230 PRO A O 1
ATOM 1849 N N . VAL A 1 231 ? 9.055 29.415 5.468 1.00 58.25 231 VAL A N 1
ATOM 1850 C CA . VAL A 1 231 ? 10.050 28.369 5.191 1.00 58.25 231 VAL A CA 1
ATOM 1851 C C . VAL A 1 231 ? 11.013 28.811 4.093 1.00 58.25 231 VAL A C 1
ATOM 1853 O O . VAL A 1 231 ? 12.229 28.731 4.270 1.00 58.25 231 VAL A O 1
ATOM 1856 N N . MET A 1 232 ? 10.488 29.330 2.982 1.00 60.84 232 MET A N 1
ATOM 1857 C CA . MET A 1 232 ? 11.296 29.840 1.870 1.00 60.84 232 MET A CA 1
ATOM 1858 C C . MET A 1 232 ? 12.207 30.981 2.334 1.00 60.84 232 MET A C 1
ATOM 1860 O O . MET A 1 232 ? 13.406 30.976 2.064 1.00 60.84 232 MET A O 1
ATOM 1864 N N . GLU A 1 233 ? 11.678 31.898 3.146 1.00 69.50 233 GLU A N 1
ATOM 1865 C CA . GLU A 1 233 ? 12.469 32.976 3.741 1.00 69.50 233 GLU A CA 1
ATOM 1866 C C . GLU A 1 233 ? 13.580 32.462 4.674 1.00 69.50 233 GLU A C 1
ATOM 1868 O O . GLU A 1 233 ? 14.644 33.079 4.777 1.00 69.50 233 GLU A O 1
ATOM 1873 N N . HIS A 1 234 ? 13.352 31.351 5.381 1.00 57.62 234 HIS A N 1
ATOM 1874 C CA . HIS A 1 234 ? 14.356 30.720 6.237 1.00 57.62 234 HIS A CA 1
ATOM 1875 C C . HIS A 1 234 ? 15.476 30.058 5.421 1.00 57.62 234 HIS A C 1
ATOM 1877 O O . HIS A 1 234 ? 16.650 30.299 5.708 1.00 57.62 234 HIS A O 1
ATOM 1883 N N . ILE A 1 235 ? 15.134 29.304 4.371 1.00 52.44 235 ILE A N 1
ATOM 1884 C CA . ILE A 1 235 ? 16.105 28.688 3.450 1.00 52.44 235 ILE A CA 1
ATOM 1885 C C . ILE A 1 235 ? 16.964 29.764 2.778 1.00 52.44 235 ILE A C 1
ATOM 1887 O O . ILE A 1 235 ? 18.190 29.649 2.743 1.00 52.44 235 ILE A O 1
ATOM 1891 N N . ASP A 1 236 ? 16.348 30.848 2.310 1.00 64.19 236 ASP A N 1
ATOM 1892 C CA . ASP A 1 236 ? 17.076 31.943 1.672 1.00 64.19 236 ASP A CA 1
ATOM 1893 C C . ASP A 1 236 ? 17.992 32.680 2.657 1.00 64.19 236 ASP A C 1
ATOM 1895 O O . ASP A 1 236 ? 19.088 33.109 2.294 1.00 64.19 236 ASP A O 1
ATOM 1899 N N . ARG A 1 237 ? 17.583 32.825 3.927 1.00 62.44 237 ARG A N 1
ATOM 1900 C CA . ARG A 1 237 ? 18.460 33.344 4.991 1.00 62.44 237 ARG A CA 1
ATOM 1901 C C . ARG A 1 237 ? 19.655 32.421 5.236 1.00 62.44 237 ARG A C 1
ATOM 1903 O O . ARG A 1 237 ? 20.775 32.920 5.298 1.00 62.44 237 ARG A O 1
ATOM 1910 N N . ALA A 1 238 ? 19.440 31.110 5.328 1.00 52.97 238 ALA A N 1
ATOM 1911 C CA . ALA A 1 238 ? 20.509 30.135 5.541 1.00 52.97 238 ALA A CA 1
ATOM 1912 C C . ALA A 1 238 ? 21.522 30.115 4.380 1.00 52.97 238 ALA A C 1
ATOM 1914 O O . ALA A 1 238 ? 22.728 30.125 4.619 1.00 52.97 238 ALA A O 1
ATOM 1915 N N . ARG A 1 239 ? 21.047 30.180 3.127 1.00 56.56 239 ARG A N 1
ATOM 1916 C CA . ARG A 1 239 ? 21.901 30.273 1.928 1.00 56.56 239 ARG A CA 1
ATOM 1917 C C . ARG A 1 239 ? 22.732 31.554 1.905 1.00 56.56 239 ARG A C 1
ATOM 1919 O O . ARG A 1 239 ? 23.940 31.489 1.721 1.00 56.56 239 ARG A O 1
ATOM 1926 N N . ARG A 1 240 ? 22.119 32.706 2.203 1.00 64.06 240 ARG A N 1
ATOM 1927 C CA . ARG A 1 240 ? 22.835 33.992 2.302 1.00 64.06 240 ARG A CA 1
ATOM 1928 C C . ARG A 1 240 ? 23.920 33.987 3.384 1.00 64.06 240 ARG A C 1
ATOM 1930 O O . ARG A 1 240 ? 24.974 34.580 3.186 1.00 64.06 240 ARG A O 1
ATOM 1937 N N . MET A 1 241 ? 23.692 33.309 4.510 1.00 58.03 241 MET A N 1
ATOM 1938 C CA . MET A 1 241 ? 24.709 33.155 5.558 1.00 58.03 241 MET A CA 1
ATOM 1939 C C . MET A 1 241 ? 25.844 32.198 5.168 1.00 58.03 241 MET A C 1
ATOM 1941 O O . MET A 1 241 ? 26.959 32.367 5.658 1.00 58.03 241 MET A O 1
ATOM 1945 N N . ALA A 1 242 ? 25.578 31.206 4.316 1.00 51.12 242 ALA A N 1
ATOM 1946 C CA . ALA A 1 242 ? 26.594 30.298 3.789 1.00 51.12 242 ALA A CA 1
ATOM 1947 C C . ALA A 1 242 ? 27.460 30.967 2.705 1.00 51.12 242 ALA A C 1
ATOM 1949 O O . ALA A 1 242 ? 28.677 30.792 2.708 1.00 51.12 242 ALA A O 1
ATOM 1950 N N . ASP A 1 243 ? 26.857 31.791 1.842 1.00 59.53 243 ASP A N 1
ATOM 1951 C CA . ASP A 1 243 ? 27.571 32.536 0.795 1.00 59.53 243 ASP A CA 1
ATOM 1952 C C . ASP A 1 243 ? 28.351 33.746 1.339 1.00 59.53 243 ASP A C 1
ATOM 1954 O O . ASP A 1 243 ? 29.368 34.130 0.770 1.00 59.53 243 ASP A O 1
ATOM 1958 N N . GLY A 1 244 ? 27.931 34.317 2.473 1.00 53.31 244 GLY A N 1
ATOM 1959 C CA . GLY A 1 244 ? 28.628 35.415 3.157 1.00 53.31 244 GLY A CA 1
ATOM 1960 C C . GLY A 1 244 ? 29.834 35.006 4.018 1.00 53.31 244 GLY A C 1
ATOM 1961 O O . GLY A 1 244 ? 30.370 35.852 4.729 1.00 53.31 244 GLY A O 1
ATOM 1962 N N . ARG A 1 245 ? 30.245 33.728 4.004 1.00 52.00 245 ARG A N 1
ATOM 1963 C CA . ARG A 1 245 ? 31.442 33.206 4.704 1.00 52.00 245 ARG A CA 1
ATOM 1964 C C . ARG A 1 245 ? 32.636 32.931 3.768 1.00 52.00 245 ARG A C 1
ATOM 1966 O O . ARG A 1 245 ? 33.493 32.122 4.123 1.00 52.00 245 ARG A O 1
ATOM 1973 N N . ARG A 1 246 ? 32.696 33.563 2.592 1.00 42.22 246 ARG A N 1
ATOM 1974 C CA . ARG A 1 246 ? 33.886 33.559 1.718 1.00 42.22 246 ARG A CA 1
ATOM 1975 C C . ARG A 1 246 ? 34.667 34.857 1.825 1.00 42.22 246 ARG A C 1
ATOM 1977 O O . ARG A 1 246 ? 34.012 35.918 1.894 1.00 42.22 246 ARG A O 1
#

InterPro domains:
  IPR002893 Zinc finger, MYND-type [PF01753] (34-70)
  IPR002893 Zinc finger, MYND-type [PS50865] (34-70)

Secondary structure (DSSP, 8-state):
----------S---GGGTS----S--TT---PBPTTT-SB--EEPTTTS--EESSHHHHHHHHHHHHHHHHHHHHT-S-S-TTEEEEEEE-SS-SS-EEEEEE--TT-SS-S-GGGGSTT--GGGEEEEEEE-TTSSEEEEEEEE--TT--S-PPB-GGGTT-TT-BS-EEEEEEE--SSS-PPPB---TTSHHHHHHHHHHHHH--S-B-SSSS--B--HHHHHHHHHHHHHHHHHHHHHHHTT-

pLDDT: mean 77.46, std 18.57, range [24.52, 97.5]

Foldseek 3Di:
DDDPDDDQPDDAPACCVVDPDPLVDDPPDPFAAALQPRDGFDDADPQLRPHTHNDVVSVVVCCVQLVLERNLNVVPVDAPDPQWAWKWKQAQPDQGIHIDIFGHHPPDLDTPPPCVQVPPADPVQKGKDWAAASSDQWIKIKIDGNCVVVPDDFHQRNNLVVQRVDTGMIIMWTHHPDDDPRDGTHHDDSSCRVVVSLVSVCVRVDPDDFHRYHSTDDDDPVRVCVSCVVVVVVVVVVVVVVVVPD

Radius of gyration: 19.73 Å; chains: 1; bounding box: 52×53×52 Å